Protein AF-A0A7C2SAU7-F1 (afdb_monomer_lite)

Structure (mmCIF, N/CA/C/O backbone):
data_AF-A0A7C2SAU7-F1
#
_entry.id   AF-A0A7C2SAU7-F1
#
loop_
_atom_site.group_PDB
_atom_site.id
_atom_site.type_symbol
_atom_site.label_atom_id
_atom_site.label_alt_id
_atom_site.label_comp_id
_atom_site.label_asym_id
_atom_site.label_entity_id
_atom_site.label_seq_id
_atom_site.pdbx_PDB_ins_code
_atom_site.Cartn_x
_atom_site.Cartn_y
_atom_site.Cartn_z
_atom_site.occupancy
_atom_site.B_iso_or_equiv
_atom_site.auth_seq_id
_atom_site.auth_comp_id
_atom_site.auth_asym_id
_atom_site.auth_atom_id
_atom_site.pdbx_PDB_model_num
ATOM 1 N N . MET A 1 1 ? -10.977 70.708 37.262 1.00 42.28 1 MET A N 1
ATOM 2 C CA . MET A 1 1 ? -10.793 70.229 35.873 1.00 42.28 1 MET A CA 1
ATOM 3 C C . MET A 1 1 ? -9.531 69.384 35.816 1.00 42.28 1 MET A C 1
ATOM 5 O O . MET A 1 1 ? -8.486 69.880 36.202 1.00 42.28 1 MET A O 1
ATOM 9 N N . GLY A 1 2 ? -9.635 68.115 35.415 1.00 37.50 2 GLY A N 1
ATOM 10 C CA . GLY A 1 2 ? -8.492 67.197 35.330 1.00 37.50 2 GLY A CA 1
ATOM 11 C C . GLY A 1 2 ? -8.946 65.748 35.155 1.00 37.50 2 GLY A C 1
ATOM 12 O O . GLY A 1 2 ? -8.904 64.967 36.098 1.00 37.50 2 GLY A O 1
ATOM 13 N N . LYS A 1 3 ? -9.468 65.413 33.968 1.00 35.53 3 LYS A N 1
ATOM 14 C CA . LYS A 1 3 ? -9.898 64.054 33.598 1.00 35.53 3 LYS A CA 1
ATOM 15 C C . LYS A 1 3 ? -8.660 63.170 33.407 1.00 35.53 3 LYS A C 1
ATOM 17 O O . LYS A 1 3 ? -7.872 63.416 32.501 1.00 35.53 3 LYS A O 1
ATOM 22 N N . ARG A 1 4 ? -8.499 62.145 34.247 1.00 40.34 4 ARG A N 1
ATOM 23 C CA . ARG A 1 4 ? -7.537 61.056 34.029 1.00 40.34 4 ARG A CA 1
ATOM 24 C C . ARG A 1 4 ? -8.158 60.064 33.045 1.00 40.34 4 ARG A C 1
ATOM 26 O O . ARG A 1 4 ? -9.154 59.425 33.365 1.00 40.34 4 ARG A O 1
ATOM 33 N N . ILE A 1 5 ? -7.603 60.002 31.838 1.00 44.94 5 ILE A N 1
ATOM 34 C CA . ILE A 1 5 ? -7.972 59.042 30.795 1.00 44.94 5 ILE A CA 1
ATOM 35 C C . ILE A 1 5 ? -7.333 57.702 31.172 1.00 44.94 5 ILE A C 1
ATOM 37 O O . ILE A 1 5 ? -6.111 57.579 31.170 1.00 44.94 5 ILE A O 1
ATOM 41 N N . VAL A 1 6 ? -8.155 56.719 31.536 1.00 43.84 6 VAL A N 1
ATOM 42 C CA . VAL A 1 6 ? -7.729 55.323 31.674 1.00 43.84 6 VAL A CA 1
ATOM 43 C C . VAL A 1 6 ? -7.829 54.700 30.285 1.00 43.84 6 VAL A C 1
ATOM 45 O O . VAL A 1 6 ? -8.920 54.589 29.730 1.00 43.84 6 VAL A O 1
ATOM 48 N N . VAL A 1 7 ? -6.683 54.361 29.697 1.00 44.25 7 VAL A N 1
ATOM 49 C CA . VAL A 1 7 ? -6.597 53.641 28.422 1.00 44.25 7 VAL A CA 1
ATOM 50 C C . VAL A 1 7 ? -7.030 52.197 28.669 1.00 44.25 7 VAL A C 1
ATOM 52 O O . VAL A 1 7 ? -6.396 51.476 29.438 1.00 44.25 7 VAL A O 1
ATOM 55 N N . ALA A 1 8 ? -8.134 51.794 28.044 1.00 40.00 8 ALA A N 1
ATOM 56 C CA . ALA A 1 8 ? -8.602 50.417 28.040 1.00 40.00 8 ALA A CA 1
ATOM 57 C C . ALA A 1 8 ? -7.636 49.556 27.211 1.00 40.00 8 ALA A C 1
ATOM 59 O O . ALA A 1 8 ? -7.505 49.744 26.003 1.00 40.00 8 ALA A O 1
ATOM 60 N N . ILE A 1 9 ? -6.950 48.618 27.865 1.00 52.38 9 ILE A N 1
ATOM 61 C CA . ILE A 1 9 ? -6.182 47.573 27.188 1.00 52.38 9 ILE A CA 1
ATOM 62 C C . ILE A 1 9 ? -7.197 46.538 26.699 1.00 52.38 9 ILE A C 1
ATOM 64 O O . ILE A 1 9 ? -7.736 45.759 27.484 1.00 52.38 9 ILE A O 1
ATOM 68 N N . ALA A 1 10 ? -7.485 46.561 25.400 1.00 47.03 10 ALA A N 1
ATOM 69 C CA . ALA A 1 10 ? -8.190 45.484 24.725 1.00 47.03 10 ALA A CA 1
ATOM 70 C C . ALA A 1 10 ? -7.251 44.269 24.654 1.00 47.03 10 ALA A C 1
ATOM 72 O O . ALA A 1 10 ? -6.366 44.204 23.803 1.00 47.03 10 ALA A O 1
ATOM 73 N N . PHE A 1 11 ? -7.413 43.321 25.578 1.00 50.47 11 PHE A N 1
ATOM 74 C CA . PHE A 1 11 ? -6.834 41.989 25.438 1.00 50.47 11 PHE A CA 1
ATOM 75 C C . PHE A 1 11 ? -7.613 41.253 24.346 1.00 50.47 11 PHE A C 1
ATOM 77 O O . PHE A 1 11 ? -8.665 40.666 24.593 1.00 50.47 11 PHE A O 1
ATOM 84 N N . SER A 1 12 ? -7.103 41.339 23.119 1.00 53.47 12 SER A N 1
ATOM 85 C CA . SER A 1 12 ? -7.469 40.455 22.017 1.00 53.47 12 SER A CA 1
ATOM 86 C C . SER A 1 12 ? -7.370 39.008 22.498 1.00 53.47 12 SER A C 1
ATOM 88 O O . SER A 1 12 ? -6.320 38.586 22.982 1.00 53.47 12 SER A O 1
ATOM 90 N N . GLY A 1 13 ? -8.486 38.280 22.420 1.00 51.78 13 GLY A N 1
ATOM 91 C CA . GLY A 1 13 ? -8.622 36.916 22.915 1.00 51.78 13 GLY A CA 1
ATOM 92 C C . GLY A 1 13 ? -7.596 35.978 22.289 1.00 51.78 13 GLY A C 1
ATOM 93 O O . GLY A 1 13 ? -7.763 35.521 21.163 1.00 51.78 13 GLY A O 1
ATOM 94 N N . LEU A 1 14 ? -6.551 35.670 23.051 1.00 50.53 14 LEU A N 1
ATOM 95 C CA . LEU A 1 14 ? -5.682 34.536 22.800 1.00 50.53 14 LEU A CA 1
ATOM 96 C C . LEU A 1 14 ? -6.468 33.288 23.212 1.00 50.53 14 LEU A C 1
ATOM 98 O O . LEU A 1 14 ? -6.595 32.989 24.400 1.00 50.53 14 LEU A O 1
ATOM 102 N N . TRP A 1 15 ? -7.058 32.602 22.232 1.00 58.78 15 TRP A N 1
ATOM 103 C CA . TRP A 1 15 ? -7.576 31.249 22.412 1.00 58.78 15 TRP A CA 1
ATOM 104 C C . TRP A 1 15 ? -6.414 30.351 22.845 1.00 58.78 15 TRP A C 1
ATOM 106 O O . TRP A 1 15 ? -5.633 29.867 22.029 1.00 58.78 15 TRP A O 1
ATOM 116 N N . LEU A 1 16 ? -6.284 30.151 24.154 1.00 49.41 16 LEU A N 1
ATOM 117 C CA . LEU A 1 16 ? -5.562 29.019 24.709 1.00 49.41 16 LEU A CA 1
ATOM 118 C C . LEU A 1 16 ? -6.347 27.775 24.293 1.00 49.41 16 LEU A C 1
ATOM 120 O O . LEU A 1 16 ? -7.367 27.451 24.900 1.00 49.41 16 LEU A O 1
ATOM 124 N N . ALA A 1 17 ? -5.893 27.098 23.238 1.00 57.69 17 ALA A N 1
ATOM 125 C CA . ALA A 1 17 ? -6.243 25.705 23.028 1.00 57.69 17 ALA A CA 1
ATOM 126 C C . ALA A 1 17 ? -5.762 24.950 24.273 1.00 57.69 17 ALA A C 1
ATOM 128 O O . ALA A 1 17 ? -4.566 24.708 24.445 1.00 57.69 17 ALA A O 1
ATOM 129 N N . ALA A 1 18 ? -6.680 24.678 25.201 1.00 52.78 18 ALA A N 1
ATOM 130 C CA . ALA A 1 18 ? -6.385 23.819 26.330 1.00 52.78 18 ALA A CA 1
ATOM 131 C C . ALA A 1 18 ? -5.923 22.465 25.768 1.00 52.78 18 ALA A C 1
ATOM 133 O O . ALA A 1 18 ? -6.552 21.965 24.828 1.00 52.78 18 ALA A O 1
ATOM 134 N N . PRO A 1 19 ? -4.841 21.866 26.293 1.00 51.91 19 PRO A N 1
ATOM 135 C CA . PRO A 1 19 ? -4.496 20.508 25.913 1.00 51.91 19 PRO A CA 1
ATOM 136 C C . PRO A 1 19 ? -5.698 19.629 26.260 1.00 51.91 19 PRO A C 1
ATOM 138 O O . PRO A 1 19 ? -6.178 19.655 27.395 1.00 51.91 19 PRO A O 1
ATOM 141 N N . ALA A 1 20 ? -6.219 18.895 25.277 1.00 56.06 20 ALA A N 1
ATOM 142 C CA . ALA A 1 20 ? -7.224 17.878 25.527 1.00 56.06 20 ALA A CA 1
ATOM 143 C C . ALA A 1 20 ? -6.598 16.854 26.480 1.00 56.06 20 ALA A C 1
ATOM 145 O O . ALA A 1 20 ? -5.757 16.049 26.082 1.00 56.06 20 ALA A O 1
ATOM 146 N N . VAL A 1 21 ? -6.942 16.936 27.764 1.00 55.75 21 VAL A N 1
ATOM 147 C CA . VAL A 1 21 ? -6.550 15.929 28.744 1.00 55.75 21 VAL A CA 1
ATOM 148 C C . VAL A 1 21 ? -7.296 14.667 28.334 1.00 55.75 21 VAL A C 1
ATOM 150 O O . VAL A 1 21 ? -8.520 14.616 28.443 1.00 55.75 21 VAL A O 1
ATOM 153 N N . ALA A 1 22 ? -6.581 13.689 27.777 1.00 62.47 22 ALA A N 1
ATOM 154 C CA . ALA A 1 22 ? -7.159 12.396 27.449 1.00 62.47 22 ALA A CA 1
ATOM 155 C C . ALA A 1 22 ? -7.767 11.811 28.731 1.00 62.47 22 ALA A C 1
ATOM 157 O O . ALA A 1 22 ? -7.049 11.531 29.692 1.00 62.47 22 ALA A O 1
ATOM 158 N N . GLN A 1 23 ? -9.093 11.696 28.771 1.00 76.88 23 GLN A N 1
ATOM 159 C CA . GLN A 1 23 ? -9.782 11.107 29.909 1.00 76.88 23 GLN A CA 1
ATOM 160 C C . GLN A 1 23 ? -9.469 9.609 29.961 1.00 76.88 23 GLN A C 1
ATOM 162 O O . GLN A 1 23 ? -9.489 8.933 28.931 1.00 76.88 23 GLN A O 1
ATOM 167 N N . GLU A 1 24 ? -9.161 9.089 31.151 1.00 86.31 24 GLU A N 1
ATOM 168 C CA . GLU A 1 24 ? -8.942 7.656 31.347 1.00 86.31 24 GLU A CA 1
ATOM 169 C C . GLU A 1 24 ? -10.190 6.881 30.896 1.00 86.31 24 GLU A C 1
ATOM 171 O O . GLU A 1 24 ? -11.298 7.169 31.348 1.00 86.31 24 GLU A O 1
ATOM 176 N N . SER A 1 25 ? -10.010 5.911 29.993 1.00 93.50 25 SER A N 1
ATOM 177 C CA . SER A 1 25 ? -11.084 5.021 29.549 1.00 93.50 25 SER A CA 1
ATOM 178 C C . SER A 1 25 ? -10.576 3.587 29.391 1.00 93.50 25 SER A C 1
ATOM 180 O O . SER A 1 25 ? -9.756 3.266 28.523 1.00 93.50 25 SER A O 1
ATOM 182 N N . LYS A 1 26 ? -11.087 2.691 30.234 1.00 95.19 26 LYS A N 1
ATOM 183 C CA . LYS A 1 26 ? -10.863 1.243 30.183 1.00 95.19 26 LYS A CA 1
ATOM 184 C C . LYS A 1 26 ? -11.527 0.629 28.957 1.00 95.19 26 LYS A C 1
ATOM 186 O O . LYS A 1 26 ? -11.042 -0.389 28.447 1.00 95.19 26 LYS A O 1
ATOM 191 N N . CYS A 1 27 ? -12.646 1.192 28.503 1.00 95.75 27 CYS A N 1
ATOM 192 C CA . CYS A 1 27 ? -13.285 0.788 27.259 1.00 95.75 27 CYS A CA 1
ATOM 193 C C . CYS A 1 27 ? -12.355 1.031 26.072 1.00 95.75 27 CYS A C 1
ATOM 195 O O . CYS A 1 27 ? -11.927 0.061 25.441 1.00 95.75 27 CYS A O 1
ATOM 197 N N . LEU A 1 28 ? -11.929 2.285 25.879 1.00 95.00 28 LEU A N 1
ATOM 198 C CA . LEU A 1 28 ? -11.028 2.686 24.798 1.00 95.00 28 LEU A CA 1
ATOM 199 C C . LEU A 1 28 ? -9.719 1.893 24.832 1.00 95.00 28 LEU A C 1
ATOM 201 O O . LEU A 1 28 ? -9.292 1.352 23.816 1.00 95.00 28 LEU A O 1
ATOM 205 N N . SER A 1 29 ? -9.108 1.750 26.013 1.00 95.62 29 SER A N 1
ATOM 206 C CA . SER A 1 29 ? -7.889 0.950 26.181 1.00 95.62 29 SER A CA 1
ATOM 207 C C . SER A 1 29 ? -8.069 -0.499 25.704 1.00 95.62 29 SER A C 1
ATOM 209 O O . SER A 1 29 ? -7.180 -1.065 25.068 1.00 95.62 29 SER A O 1
ATOM 211 N N . SER A 1 30 ? -9.232 -1.104 25.966 1.00 96.62 30 SER A N 1
ATOM 212 C CA . SER A 1 30 ? -9.511 -2.477 25.530 1.00 96.62 30 SER A CA 1
ATOM 213 C C . SER A 1 30 ? -9.848 -2.579 24.047 1.00 96.62 30 SER A C 1
ATOM 215 O O . SER A 1 30 ? -9.409 -3.542 23.426 1.00 96.62 30 SER A O 1
ATOM 217 N N . GLN A 1 31 ? -10.577 -1.609 23.483 1.00 95.62 31 GLN A N 1
ATOM 218 C CA . GLN A 1 31 ? -10.831 -1.538 22.041 1.00 95.62 31 GLN A CA 1
ATOM 219 C C . GLN A 1 31 ? -9.507 -1.409 21.280 1.00 95.62 31 GLN A C 1
ATOM 221 O O . GLN A 1 31 ? -9.219 -2.251 20.441 1.00 95.62 31 GLN A O 1
ATOM 226 N N . LEU A 1 32 ? -8.630 -0.473 21.665 1.00 96.62 32 LEU A N 1
ATOM 227 C CA . LEU A 1 32 ? -7.304 -0.310 21.050 1.00 96.62 32 LEU A CA 1
ATOM 228 C C . LEU A 1 32 ? -6.442 -1.574 21.164 1.00 96.62 32 LEU A C 1
ATOM 230 O O . LEU A 1 32 ? -5.782 -1.974 20.205 1.00 96.62 32 LEU A O 1
ATOM 234 N N . LYS A 1 33 ? -6.464 -2.244 22.322 1.00 97.00 33 LYS A N 1
ATOM 235 C CA . LYS A 1 33 ? -5.765 -3.523 22.499 1.00 97.00 33 LYS A CA 1
ATOM 236 C C . LYS A 1 33 ? -6.325 -4.612 21.579 1.00 97.00 33 LYS A C 1
ATOM 238 O O . LYS A 1 33 ? -5.550 -5.385 21.020 1.00 97.00 33 LYS A O 1
ATOM 243 N N . ALA A 1 34 ? -7.647 -4.690 21.438 1.00 96.94 34 ALA A N 1
ATOM 244 C CA . ALA A 1 34 ? -8.305 -5.638 20.545 1.00 96.94 34 ALA A CA 1
ATOM 245 C C . ALA A 1 34 ? -7.976 -5.347 19.074 1.00 96.94 34 ALA A C 1
ATOM 247 O O . ALA A 1 34 ? -7.608 -6.272 18.357 1.00 96.94 34 ALA A O 1
ATOM 248 N N . SER A 1 35 ? -8.008 -4.077 18.661 1.00 96.81 35 SER A N 1
ATOM 249 C CA . SER A 1 35 ? -7.581 -3.609 17.339 1.00 96.81 35 SER A CA 1
ATOM 250 C C . SER A 1 35 ? -6.143 -4.029 17.023 1.00 96.81 35 SER A C 1
ATOM 252 O O . SER A 1 35 ? -5.889 -4.637 15.989 1.00 96.81 35 SER A O 1
ATOM 254 N N . GLY A 1 36 ? -5.196 -3.792 17.937 1.00 97.19 36 GLY A N 1
ATOM 255 C CA . GLY A 1 36 ? -3.801 -4.200 17.739 1.00 97.19 36 GLY A CA 1
ATOM 256 C C . GLY A 1 36 ? -3.626 -5.719 17.622 1.00 97.19 36 GLY A C 1
ATOM 257 O O . GLY A 1 36 ? -2.908 -6.200 16.749 1.00 97.19 36 GLY A O 1
ATOM 258 N N . ALA A 1 37 ? -4.323 -6.494 18.459 1.00 96.94 37 ALA A N 1
ATOM 259 C CA . ALA A 1 37 ? -4.298 -7.956 18.374 1.00 96.94 37 ALA A CA 1
ATOM 260 C C . ALA A 1 37 ? -4.940 -8.484 17.079 1.00 96.94 37 ALA A C 1
ATOM 262 O O . ALA A 1 37 ? -4.540 -9.532 16.572 1.00 96.94 37 ALA A O 1
ATOM 263 N N . TYR A 1 38 ? -5.932 -7.770 16.548 1.00 96.81 38 TYR A N 1
ATOM 264 C CA . TYR A 1 38 ? -6.567 -8.101 15.281 1.00 96.81 38 TYR A CA 1
ATOM 265 C C . TYR A 1 38 ? -5.632 -7.857 14.093 1.00 96.81 38 TYR A C 1
ATOM 267 O O . TYR A 1 38 ? -5.414 -8.769 13.298 1.00 96.81 38 TYR A O 1
ATOM 275 N N . ALA A 1 39 ? -4.982 -6.691 14.052 1.00 97.75 39 ALA A N 1
ATOM 276 C CA . ALA A 1 39 ? -3.922 -6.383 13.094 1.00 97.75 39 ALA A CA 1
ATOM 277 C C . ALA A 1 39 ? -2.812 -7.448 13.090 1.00 97.75 39 ALA A C 1
ATOM 279 O O . ALA A 1 39 ? -2.411 -7.944 12.035 1.00 97.75 39 ALA A O 1
ATOM 280 N N . GLU A 1 40 ? -2.344 -7.857 14.274 1.00 97.44 40 GLU A N 1
ATOM 281 C CA . GLU A 1 40 ? -1.363 -8.939 14.408 1.00 97.44 40 GLU A CA 1
ATOM 282 C C . GLU A 1 40 ? -1.897 -10.267 13.845 1.00 97.44 40 GLU A C 1
ATOM 284 O O . GLU A 1 40 ? -1.171 -11.011 13.186 1.00 97.44 40 GLU A O 1
ATOM 289 N N . ALA A 1 41 ? -3.166 -10.595 14.094 1.00 97.81 41 ALA A N 1
ATOM 290 C CA . ALA A 1 41 ? -3.764 -11.829 13.601 1.00 97.81 41 ALA A CA 1
ATOM 291 C C . ALA A 1 41 ? -3.857 -11.857 12.067 1.00 97.81 41 ALA A C 1
ATOM 293 O O . ALA A 1 41 ? -3.469 -12.866 11.475 1.00 97.81 41 ALA A O 1
ATOM 294 N N . LEU A 1 42 ? -4.311 -10.769 11.437 1.00 97.56 42 LEU A N 1
ATOM 295 C CA . LEU A 1 42 ? -4.412 -10.671 9.979 1.00 97.56 42 LEU A CA 1
ATOM 296 C C . LEU A 1 42 ? -3.037 -10.709 9.311 1.00 97.56 42 LEU A C 1
ATOM 298 O O . LEU A 1 42 ? -2.790 -11.572 8.473 1.00 97.56 42 LEU A O 1
ATOM 302 N N . THR A 1 43 ? -2.092 -9.880 9.761 1.00 97.38 43 THR A N 1
ATOM 303 C CA . THR A 1 43 ? -0.711 -9.905 9.240 1.00 97.38 43 THR A CA 1
ATOM 304 C C . THR A 1 43 ? -0.034 -11.269 9.421 1.00 97.38 43 THR A C 1
ATOM 306 O O . THR A 1 43 ? 0.758 -11.690 8.579 1.00 97.38 43 THR A O 1
ATOM 309 N N . ARG A 1 44 ? -0.365 -12.031 10.474 1.00 97.19 44 ARG A N 1
ATOM 310 C CA . ARG A 1 44 ? 0.080 -13.429 10.622 1.00 97.19 44 ARG A CA 1
ATOM 311 C C . ARG A 1 44 ? -0.571 -14.383 9.619 1.00 97.19 44 ARG A C 1
ATOM 313 O O . ARG A 1 44 ? 0.079 -15.362 9.252 1.00 97.19 44 ARG A O 1
ATOM 320 N N . CYS A 1 45 ? -1.832 -14.174 9.236 1.00 97.62 45 CYS A N 1
ATOM 321 C CA . CYS A 1 45 ? -2.474 -14.960 8.179 1.00 97.62 45 CYS A CA 1
ATOM 322 C C . CYS A 1 45 ? -1.746 -14.735 6.848 1.00 97.62 45 CYS A C 1
ATOM 324 O O . CYS A 1 45 ? -1.303 -15.706 6.235 1.00 97.62 45 CYS A O 1
ATOM 326 N N . GLU A 1 46 ? -1.508 -13.471 6.498 1.00 96.75 46 GLU A N 1
ATOM 327 C CA . GLU A 1 46 ? -0.735 -13.063 5.319 1.00 96.75 46 GLU A CA 1
ATOM 328 C C . GLU A 1 46 ? 0.683 -13.636 5.327 1.00 96.75 46 GLU A C 1
ATOM 330 O O . GLU A 1 46 ? 1.106 -14.311 4.393 1.00 96.75 46 GLU A O 1
ATOM 335 N N . SER A 1 47 ? 1.410 -13.469 6.434 1.00 96.94 47 SER A N 1
ATOM 336 C CA . SER A 1 47 ? 2.779 -13.972 6.577 1.00 96.94 47 SER A CA 1
ATOM 337 C C . SER A 1 47 ? 2.879 -15.486 6.359 1.00 96.94 47 SER A C 1
ATOM 339 O O . SER A 1 47 ? 3.840 -15.963 5.754 1.00 96.94 47 SER A O 1
ATOM 341 N N . LYS A 1 48 ? 1.886 -16.262 6.817 1.00 96.38 48 LYS A N 1
ATOM 342 C CA . LYS A 1 48 ? 1.843 -17.715 6.590 1.00 96.38 48 LYS A CA 1
ATOM 343 C C . LYS A 1 48 ? 1.574 -18.072 5.134 1.00 96.38 48 LYS A C 1
ATOM 345 O O . LYS A 1 48 ? 2.140 -19.056 4.666 1.00 96.38 48 LYS A O 1
ATOM 350 N N . ALA A 1 49 ? 0.703 -17.321 4.467 1.00 95.62 49 ALA A N 1
ATOM 351 C CA . ALA A 1 49 ? 0.401 -17.497 3.053 1.00 95.62 49 ALA A CA 1
ATOM 352 C C . ALA A 1 49 ? 1.650 -17.197 2.210 1.00 95.62 49 ALA A C 1
ATOM 354 O O . ALA A 1 49 ? 2.122 -18.055 1.462 1.00 95.62 49 ALA A O 1
ATOM 355 N N . ALA A 1 50 ? 2.292 -16.054 2.473 1.00 94.88 50 ALA A N 1
ATOM 356 C CA . ALA A 1 50 ? 3.545 -15.645 1.847 1.00 94.88 50 ALA A CA 1
ATOM 357 C C . ALA A 1 50 ? 4.672 -16.671 2.051 1.00 94.88 50 ALA A C 1
ATOM 359 O O . ALA A 1 50 ? 5.362 -17.027 1.099 1.00 94.88 50 ALA A O 1
ATOM 360 N N . ALA A 1 51 ? 4.826 -17.223 3.261 1.00 95.38 51 ALA A N 1
ATOM 361 C CA . ALA A 1 51 ? 5.848 -18.234 3.555 1.00 95.38 51 ALA A CA 1
ATOM 362 C C . ALA A 1 51 ? 5.694 -19.533 2.744 1.00 95.38 51 ALA A C 1
ATOM 364 O O . ALA A 1 51 ? 6.644 -20.312 2.648 1.00 95.38 51 ALA A O 1
ATOM 365 N N . LYS A 1 52 ? 4.506 -19.784 2.189 1.00 95.06 52 LYS A N 1
ATOM 366 C CA . LYS A 1 52 ? 4.202 -20.965 1.377 1.00 95.06 52 LYS A CA 1
ATOM 367 C C . LYS A 1 52 ? 3.984 -20.654 -0.105 1.00 95.06 52 LYS A C 1
ATOM 369 O O . LYS A 1 52 ? 3.899 -21.591 -0.890 1.00 95.06 52 LYS A O 1
ATOM 374 N N . GLY A 1 53 ? 3.888 -19.377 -0.481 1.00 91.00 53 GLY A N 1
ATOM 375 C CA . GLY A 1 53 ? 3.461 -18.968 -1.821 1.00 91.00 53 GLY A CA 1
ATOM 376 C C . GLY A 1 53 ? 2.016 -19.372 -2.133 1.00 91.00 53 GLY A C 1
ATOM 377 O O . GLY A 1 53 ? 1.712 -19.719 -3.270 1.00 91.00 53 GLY A O 1
ATOM 378 N N . GLU A 1 54 ? 1.147 -19.387 -1.121 1.00 93.06 54 GLU A N 1
ATOM 379 C CA . GLU A 1 54 ? -0.269 -19.756 -1.237 1.00 93.06 54 GLU A CA 1
ATOM 380 C C . GLU A 1 54 ? -1.164 -18.520 -1.078 1.00 93.06 54 GLU A C 1
ATOM 382 O O . GLU A 1 54 ? -0.728 -17.483 -0.576 1.00 93.06 54 GLU A O 1
ATOM 387 N N . GLU A 1 55 ? -2.434 -18.643 -1.467 1.00 92.38 55 GLU A N 1
ATOM 388 C CA . GLU A 1 55 ? -3.456 -17.660 -1.104 1.00 92.38 55 GLU A CA 1
ATOM 389 C C . GLU A 1 55 ? -3.721 -17.675 0.409 1.00 92.38 55 GLU A C 1
ATOM 391 O O . GLU A 1 55 ? -3.519 -18.678 1.104 1.00 92.38 55 GLU A O 1
ATOM 396 N N . VAL A 1 56 ? -4.194 -16.545 0.930 1.00 95.81 56 VAL A N 1
ATOM 397 C CA . VAL A 1 56 ? -4.528 -16.397 2.348 1.00 95.81 56 VAL A CA 1
ATOM 398 C C . VAL A 1 56 ? -5.676 -17.330 2.708 1.00 95.81 56 VAL A C 1
ATOM 400 O O . VAL A 1 56 ? -6.719 -17.332 2.061 1.00 95.81 56 VAL A O 1
ATOM 403 N N . ASP A 1 57 ? -5.502 -18.110 3.776 1.00 96.56 57 ASP A N 1
ATOM 404 C CA . ASP A 1 57 ? -6.544 -19.013 4.263 1.00 96.56 57 ASP A CA 1
ATOM 405 C C . ASP A 1 57 ? -7.758 -18.201 4.771 1.00 96.56 57 ASP A C 1
ATOM 407 O O . ASP A 1 57 ? -7.646 -17.524 5.805 1.00 96.56 57 ASP A O 1
ATOM 411 N N . PRO A 1 58 ? -8.938 -18.302 4.127 1.00 95.69 58 PRO A N 1
ATOM 412 C CA . PRO A 1 58 ? -10.122 -17.547 4.533 1.00 95.69 58 PRO A CA 1
ATOM 413 C C . PRO A 1 58 ? -10.605 -17.929 5.939 1.00 95.69 58 PRO A C 1
ATOM 415 O O . PRO A 1 58 ? -11.211 -17.114 6.634 1.00 95.69 58 PRO A O 1
ATOM 418 N N . ILE A 1 59 ? -10.297 -19.140 6.420 1.00 96.81 59 ILE A N 1
ATOM 419 C CA . ILE A 1 59 ? -10.610 -19.566 7.790 1.00 96.81 59 ILE A CA 1
ATOM 420 C C . ILE A 1 59 ? -9.687 -18.884 8.805 1.00 96.81 59 ILE A C 1
ATOM 422 O O . ILE A 1 59 ? -10.091 -18.658 9.949 1.00 96.81 59 ILE A O 1
ATOM 426 N N . CYS A 1 60 ? -8.454 -18.544 8.419 1.00 96.94 60 CYS A N 1
ATOM 427 C CA . CYS A 1 60 ? -7.550 -17.765 9.263 1.00 96.94 60 CYS A CA 1
ATOM 428 C C . CYS A 1 60 ? -8.116 -16.360 9.498 1.00 96.94 60 CYS A C 1
ATOM 430 O O . CYS A 1 60 ? -8.244 -15.946 10.654 1.00 96.94 60 CYS A O 1
ATOM 432 N N . VAL A 1 61 ? -8.529 -15.692 8.416 1.00 95.94 61 VAL A N 1
ATOM 433 C CA . VAL A 1 61 ? -9.137 -14.352 8.438 1.00 95.94 61 VAL A CA 1
ATOM 434 C C . VAL A 1 61 ? -10.454 -14.363 9.213 1.00 95.94 61 VAL A C 1
ATOM 436 O O . VAL A 1 61 ? -10.594 -13.630 10.190 1.00 95.94 61 VAL A O 1
ATOM 439 N N . ALA A 1 62 ? -11.374 -15.281 8.899 1.00 95.00 62 ALA A N 1
ATOM 440 C CA . ALA A 1 62 ? -12.666 -15.375 9.585 1.00 95.00 62 ALA A CA 1
ATOM 441 C C . ALA A 1 62 ? -12.523 -15.561 11.110 1.00 95.00 62 ALA A C 1
ATOM 443 O O . ALA A 1 62 ? -13.261 -14.964 11.894 1.00 95.00 62 ALA A O 1
ATOM 444 N N . LYS A 1 63 ? -11.529 -16.342 11.560 1.00 94.44 63 LYS A N 1
ATOM 445 C CA . LYS A 1 63 ? -11.226 -16.501 12.994 1.00 94.44 63 LYS A CA 1
ATOM 446 C C . LYS A 1 63 ? -10.687 -15.228 13.640 1.00 94.44 63 LYS A C 1
ATOM 448 O O . LYS A 1 63 ? -10.828 -15.073 14.854 1.00 94.44 63 LYS A O 1
ATOM 453 N N . ALA A 1 64 ? -10.000 -14.373 12.889 1.00 95.12 64 ALA A N 1
ATOM 454 C CA . ALA A 1 64 ? -9.534 -13.085 13.380 1.00 95.12 64 ALA A CA 1
ATOM 455 C C . ALA A 1 64 ? -10.721 -12.115 13.529 1.00 95.12 64 ALA A C 1
ATOM 457 O O . ALA A 1 64 ? -10.889 -11.559 14.617 1.00 95.12 64 ALA A O 1
ATOM 458 N N . VAL A 1 65 ? -11.590 -12.031 12.512 1.00 92.62 65 VAL A N 1
ATOM 459 C CA . VAL A 1 65 ? -12.822 -11.213 12.507 1.00 92.62 65 VAL A CA 1
ATOM 460 C C . VAL A 1 65 ? -13.738 -11.586 13.683 1.00 92.62 65 VAL A C 1
ATOM 462 O O . VAL A 1 65 ? -14.164 -10.740 14.469 1.00 92.62 65 VAL A O 1
ATOM 465 N N . GLU A 1 66 ? -13.974 -12.882 13.907 1.00 92.25 66 GLU A N 1
ATOM 466 C CA . GLU A 1 66 ? -14.807 -13.344 15.027 1.00 92.25 66 GLU A CA 1
ATOM 467 C C . GLU A 1 66 ? -14.222 -12.942 16.397 1.00 92.25 66 GLU A C 1
ATOM 469 O O . GLU A 1 66 ? -14.951 -12.639 17.348 1.00 92.25 66 GLU A O 1
ATOM 474 N N . LYS A 1 67 ? -12.888 -12.936 16.526 1.00 90.25 67 LYS A N 1
ATOM 475 C CA . LYS A 1 67 ? -12.210 -12.572 17.776 1.00 90.25 67 LYS A CA 1
ATOM 476 C C . LYS A 1 67 ? -12.292 -11.081 18.067 1.00 90.25 67 LYS A C 1
ATOM 478 O O . LYS A 1 67 ? -12.457 -10.744 19.241 1.00 90.25 67 LYS A O 1
ATOM 483 N N . ILE A 1 68 ? -12.168 -10.213 17.058 1.00 92.75 68 ILE A N 1
ATOM 484 C CA . ILE A 1 68 ? -12.287 -8.767 17.274 1.00 92.75 68 ILE A CA 1
ATOM 485 C C . ILE A 1 68 ? -13.713 -8.397 17.682 1.00 92.75 68 ILE A C 1
ATOM 487 O O . ILE A 1 68 ? -13.862 -7.725 18.701 1.00 92.75 68 ILE A O 1
ATOM 491 N N . ALA A 1 69 ? -14.743 -8.935 17.019 1.00 91.50 69 ALA A N 1
ATOM 492 C CA . ALA A 1 69 ? -16.141 -8.690 17.387 1.00 91.50 69 ALA A CA 1
ATOM 493 C C . ALA A 1 69 ? -16.412 -9.039 18.865 1.00 91.50 69 ALA A C 1
ATOM 495 O O . ALA A 1 69 ? -16.836 -8.194 19.653 1.00 91.50 69 ALA A O 1
ATOM 496 N N . LYS A 1 70 ? -16.025 -10.249 19.298 1.00 93.50 70 LYS A N 1
ATOM 497 C CA . LYS A 1 70 ? -16.157 -10.687 20.703 1.00 93.50 70 LYS A CA 1
ATOM 498 C C . LYS A 1 70 ? -15.322 -9.861 21.684 1.00 93.50 70 LYS A C 1
ATOM 500 O O . LYS A 1 70 ? -15.661 -9.764 22.866 1.00 93.50 70 LYS A O 1
ATOM 505 N N . ALA A 1 71 ? -14.176 -9.340 21.253 1.00 94.81 71 ALA A N 1
ATOM 506 C CA . ALA A 1 71 ? -13.332 -8.497 22.092 1.00 94.81 71 ALA A CA 1
ATOM 507 C C . ALA A 1 71 ? -13.932 -7.096 22.263 1.00 94.81 71 ALA A C 1
ATOM 509 O O . ALA A 1 71 ? -13.860 -6.554 23.366 1.00 94.81 71 ALA A O 1
ATOM 510 N N . PHE A 1 72 ? -14.562 -6.555 21.218 1.00 95.12 72 PHE A N 1
ATOM 511 C CA . PHE A 1 72 ? -15.293 -5.293 21.262 1.00 95.12 72 PHE A CA 1
ATOM 512 C C . PHE A 1 72 ? -16.537 -5.405 22.138 1.00 95.12 72 PHE A C 1
ATOM 514 O O . PHE A 1 72 ? -16.658 -4.617 23.066 1.00 95.12 72 PHE A O 1
ATOM 521 N N . GLU A 1 73 ? -17.354 -6.453 21.996 1.00 94.94 73 GLU A N 1
ATOM 522 C CA . GLU A 1 73 ? -18.494 -6.704 22.898 1.00 94.94 73 GLU A CA 1
ATOM 523 C C . GLU A 1 73 ? -18.073 -6.703 24.382 1.00 94.94 73 GLU A C 1
ATOM 525 O O . GLU A 1 73 ? -18.704 -6.082 25.238 1.00 94.94 73 GLU A O 1
ATOM 530 N N . LYS A 1 74 ? -16.951 -7.360 24.707 1.00 94.25 74 LYS A N 1
ATOM 531 C CA . LYS A 1 74 ? -16.390 -7.360 26.071 1.00 94.25 74 LYS A CA 1
ATOM 532 C C . LYS A 1 74 ? -15.827 -6.006 26.481 1.00 94.25 74 LYS A C 1
ATOM 534 O O . LYS A 1 74 ? -15.847 -5.668 27.665 1.00 94.25 74 LYS A O 1
ATOM 539 N N . ALA A 1 75 ? -15.241 -5.268 25.544 1.00 95.12 75 ALA A N 1
ATOM 540 C CA . ALA A 1 75 ? -14.719 -3.943 25.819 1.00 95.12 75 ALA A CA 1
ATOM 541 C C . ALA A 1 75 ? -15.856 -2.974 26.150 1.00 95.12 75 ALA A C 1
ATOM 543 O O . ALA A 1 75 ? -15.701 -2.201 27.096 1.00 95.12 75 ALA A O 1
ATOM 544 N N . GLU A 1 76 ? -16.961 -3.106 25.418 1.00 95.00 76 GLU A N 1
ATOM 545 C CA . GLU A 1 76 ? -18.166 -2.282 25.443 1.00 95.00 76 GLU A CA 1
ATOM 546 C C . GLU A 1 76 ? -19.064 -2.518 26.654 1.00 95.00 76 GLU A C 1
ATOM 548 O O . GLU A 1 76 ? -19.823 -1.641 27.046 1.00 95.00 76 GLU A O 1
ATOM 553 N N . ALA A 1 77 ? -18.907 -3.656 27.330 1.00 94.88 77 ALA A N 1
ATOM 554 C CA . ALA A 1 77 ? -19.539 -3.911 28.622 1.00 94.88 77 ALA A CA 1
ATOM 555 C C . ALA A 1 77 ? -19.020 -3.004 29.762 1.00 94.88 77 ALA A C 1
ATOM 557 O O . ALA A 1 77 ? -19.465 -3.139 30.902 1.00 94.88 77 ALA A O 1
ATOM 558 N N . LYS A 1 78 ? -18.053 -2.114 29.497 1.00 92.50 78 LYS A N 1
ATOM 559 C CA . LYS A 1 78 ? -17.568 -1.134 30.473 1.00 92.50 78 LYS A CA 1
ATOM 560 C C . LYS A 1 78 ? -18.391 0.147 30.401 1.00 92.50 78 LYS A C 1
ATOM 562 O O . LYS A 1 78 ? -18.769 0.602 29.332 1.00 92.50 78 LYS A O 1
ATOM 567 N N . GLU A 1 79 ? -18.622 0.761 31.554 1.00 90.81 79 GLU A N 1
ATOM 568 C CA . GLU A 1 79 ? -19.518 1.921 31.675 1.00 90.81 79 GLU A CA 1
ATOM 569 C C . GLU A 1 79 ? -18.968 3.206 31.028 1.00 90.81 79 GLU A C 1
ATOM 571 O O . GLU A 1 79 ? -19.706 4.166 30.837 1.00 90.81 79 GLU A O 1
ATOM 576 N N . ASP A 1 80 ? -17.678 3.237 30.685 1.00 94.31 80 ASP A N 1
ATOM 577 C CA . ASP A 1 80 ? -16.952 4.413 30.194 1.00 94.31 80 ASP A CA 1
ATOM 578 C C . ASP A 1 80 ? -16.755 4.438 28.667 1.00 94.31 80 ASP A C 1
ATOM 580 O O . ASP A 1 80 ? -15.858 5.119 28.155 1.00 94.31 80 ASP A O 1
ATOM 584 N N . CYS A 1 81 ? -17.563 3.678 27.925 1.00 92.38 81 CYS A N 1
ATOM 585 C CA . CYS A 1 81 ? -17.499 3.628 26.469 1.00 92.38 81 CYS A CA 1
ATOM 586 C C . CYS A 1 81 ? -18.115 4.863 25.815 1.00 92.38 81 CYS A C 1
ATOM 588 O O . CYS A 1 81 ? -19.305 5.135 25.952 1.00 92.38 81 CYS A O 1
ATOM 590 N N . VAL A 1 82 ? -17.300 5.573 25.035 1.00 89.81 82 VAL A N 1
ATOM 591 C CA . VAL A 1 82 ? -17.740 6.726 24.231 1.00 89.81 82 VAL A CA 1
ATOM 592 C C . VAL A 1 82 ? -18.215 6.294 22.839 1.00 89.81 82 VAL A C 1
ATOM 594 O O . VAL A 1 82 ? -19.127 6.899 22.285 1.00 89.81 82 VAL A O 1
ATOM 597 N N . ALA A 1 83 ? -17.626 5.231 22.287 1.00 90.12 83 ALA A N 1
ATOM 598 C CA . ALA A 1 83 ? -17.990 4.637 21.004 1.00 90.12 83 ALA A CA 1
ATOM 599 C C . ALA A 1 83 ? -18.229 3.134 21.203 1.00 90.12 83 ALA A C 1
ATOM 601 O O . ALA A 1 83 ? -17.386 2.451 21.787 1.00 90.12 83 ALA A O 1
ATOM 602 N N . SER A 1 84 ? -19.383 2.632 20.760 1.00 92.44 84 SER A N 1
ATOM 603 C CA . SER A 1 84 ? -19.779 1.230 20.933 1.00 92.44 84 SER A CA 1
ATOM 604 C C . SER A 1 84 ? -20.711 0.740 19.822 1.00 92.44 84 SER A C 1
ATOM 606 O O . SER A 1 84 ? -21.236 1.540 19.041 1.00 92.44 84 SER A O 1
ATOM 608 N N . GLY A 1 85 ? -20.942 -0.570 19.787 1.00 89.69 85 GLY A N 1
ATOM 609 C CA . GLY A 1 85 ? -21.835 -1.248 18.864 1.00 89.69 85 GLY A CA 1
ATOM 610 C C . GLY A 1 85 ? -21.142 -1.721 17.588 1.00 89.69 85 GLY A C 1
ATOM 611 O O . GLY A 1 85 ? -20.020 -1.328 17.266 1.00 89.69 85 GLY A O 1
ATOM 612 N N . ALA A 1 86 ? -21.869 -2.540 16.822 1.00 86.69 86 ALA A N 1
ATOM 613 C CA . ALA A 1 86 ? -21.386 -3.139 15.577 1.00 86.69 86 ALA A CA 1
ATOM 614 C C . ALA A 1 86 ? -20.735 -2.135 14.600 1.00 86.69 86 ALA A C 1
ATOM 616 O O . ALA A 1 86 ? -19.629 -2.419 14.156 1.00 86.69 86 ALA A O 1
ATOM 617 N N . PRO A 1 87 ? -21.281 -0.921 14.358 1.00 91.62 87 PRO A N 1
ATOM 618 C CA . PRO A 1 87 ? -20.653 0.019 13.426 1.00 91.62 87 PRO A CA 1
ATOM 619 C C . PRO A 1 87 ? -19.232 0.448 13.818 1.00 91.62 87 PRO A C 1
ATOM 621 O O . PRO A 1 87 ? -18.435 0.792 12.951 1.00 91.62 87 PRO A O 1
ATOM 624 N N . VAL A 1 88 ? -18.906 0.456 15.116 1.00 91.00 88 VAL A N 1
ATOM 625 C CA . VAL A 1 88 ? -17.557 0.796 15.593 1.00 91.00 88 VAL A CA 1
ATOM 626 C C . VAL A 1 88 ? -16.601 -0.366 15.352 1.00 91.00 88 VAL A C 1
ATOM 628 O O . VAL A 1 88 ? -15.489 -0.141 14.878 1.00 91.00 88 VAL A O 1
ATOM 631 N N . ALA A 1 89 ? -17.035 -1.596 15.641 1.00 90.44 89 ALA A N 1
ATOM 632 C CA . ALA A 1 89 ? -16.255 -2.794 15.350 1.00 90.44 89 ALA A CA 1
ATOM 633 C C . ALA A 1 89 ? -16.002 -2.940 13.840 1.00 90.44 89 ALA A C 1
ATOM 635 O O . ALA A 1 89 ? -14.853 -3.109 13.448 1.00 90.44 89 ALA A O 1
ATOM 636 N N . ASP A 1 90 ? -17.033 -2.765 13.009 1.00 90.38 90 ASP A N 1
ATOM 637 C CA . ASP A 1 90 ? -16.950 -2.853 11.545 1.00 90.38 90 ASP A CA 1
ATOM 638 C C . ASP A 1 90 ? -16.041 -1.760 10.952 1.00 90.38 90 ASP A C 1
ATOM 640 O O . ASP A 1 90 ? -15.250 -2.010 10.044 1.00 90.38 90 ASP A O 1
ATOM 644 N N . ALA A 1 91 ? -16.101 -0.531 11.481 1.00 93.25 91 ALA A N 1
ATOM 645 C CA . ALA A 1 91 ? -15.218 0.547 11.034 1.00 93.25 91 ALA A CA 1
ATOM 646 C C . ALA A 1 91 ? -13.746 0.270 11.376 1.00 93.25 91 ALA A C 1
ATOM 648 O O . ALA A 1 91 ? -12.857 0.571 10.583 1.00 93.25 91 ALA A O 1
ATOM 649 N N . VAL A 1 92 ? -13.475 -0.289 12.558 1.00 94.81 92 VAL A N 1
ATOM 650 C CA . VAL A 1 92 ? -12.120 -0.693 12.959 1.00 94.81 92 VAL A CA 1
ATOM 651 C C . VAL A 1 92 ? -11.631 -1.871 12.121 1.00 94.81 92 VAL A C 1
ATOM 653 O O . VAL A 1 92 ? -10.472 -1.871 11.713 1.00 94.81 92 VAL A O 1
ATOM 656 N N . ASP A 1 93 ? -12.503 -2.846 11.870 1.00 92.69 93 ASP A N 1
ATOM 657 C CA . ASP A 1 93 ? -12.240 -4.017 11.039 1.00 92.69 93 ASP A CA 1
ATOM 658 C C . ASP A 1 93 ? -11.764 -3.602 9.643 1.00 92.69 93 ASP A C 1
ATOM 660 O O . ASP A 1 93 ? -10.606 -3.836 9.294 1.00 92.69 93 ASP A O 1
ATOM 664 N N . SER A 1 94 ? -12.590 -2.832 8.927 1.00 93.25 94 SER A N 1
ATOM 665 C CA . SER A 1 94 ? -12.270 -2.307 7.595 1.00 93.25 94 SER A CA 1
ATOM 666 C C . SER A 1 94 ? -10.958 -1.517 7.569 1.00 93.25 94 SER A C 1
ATOM 668 O O . SER A 1 94 ? -10.144 -1.706 6.670 1.00 93.25 94 SER A O 1
ATOM 670 N N . ARG A 1 95 ? -10.692 -0.669 8.574 1.00 96.50 95 ARG A N 1
ATOM 671 C CA . ARG A 1 95 ? -9.436 0.102 8.625 1.00 96.50 95 ARG A CA 1
ATOM 672 C C . ARG A 1 95 ? -8.199 -0.765 8.798 1.00 96.50 95 ARG A C 1
ATOM 674 O O . ARG A 1 95 ? -7.133 -0.413 8.297 1.00 96.50 95 ARG A O 1
ATOM 681 N N . ILE A 1 96 ? -8.312 -1.855 9.545 1.00 97.06 96 ILE A N 1
ATOM 682 C CA . ILE A 1 96 ? -7.195 -2.771 9.751 1.00 97.06 96 ILE A CA 1
ATOM 683 C C . ILE A 1 96 ? -6.995 -3.643 8.511 1.00 97.06 96 ILE A C 1
ATOM 685 O O . ILE A 1 96 ? -5.846 -3.865 8.138 1.00 97.06 96 ILE A O 1
ATOM 689 N N . GLU A 1 97 ? -8.064 -4.093 7.854 1.00 93.81 97 GLU A N 1
ATOM 690 C CA . GLU A 1 97 ? -7.961 -4.804 6.575 1.00 93.81 97 GLU A CA 1
ATOM 691 C C . GLU A 1 97 ? -7.270 -3.945 5.506 1.00 93.81 97 GLU A C 1
ATOM 693 O O . GLU A 1 97 ? -6.301 -4.409 4.903 1.00 93.81 97 GLU A O 1
ATOM 698 N N . ASP A 1 98 ? -7.668 -2.676 5.353 1.00 92.94 98 ASP A N 1
ATOM 699 C CA . ASP A 1 98 ? -7.018 -1.721 4.441 1.00 92.94 98 ASP A CA 1
ATOM 700 C C . ASP A 1 98 ? -5.511 -1.605 4.730 1.00 92.94 98 ASP A C 1
ATOM 702 O O . ASP A 1 98 ? -4.677 -1.742 3.837 1.00 92.94 98 ASP A O 1
ATOM 706 N N . MET A 1 99 ? -5.143 -1.429 6.005 1.00 95.69 99 MET A N 1
ATOM 707 C CA . MET A 1 99 ? -3.739 -1.358 6.423 1.00 95.69 99 MET A CA 1
ATOM 708 C C . MET A 1 99 ? -2.963 -2.632 6.052 1.00 95.69 99 MET A C 1
ATOM 710 O O . MET A 1 99 ? -1.813 -2.547 5.623 1.00 95.69 99 MET A O 1
ATOM 714 N N . VAL A 1 100 ? -3.550 -3.818 6.233 1.00 94.88 100 VAL A N 1
ATOM 715 C CA . VAL A 1 100 ? -2.899 -5.093 5.888 1.00 94.88 100 VAL A CA 1
ATOM 716 C C . VAL A 1 100 ? -2.723 -5.229 4.377 1.00 94.88 100 VAL A C 1
ATOM 718 O O . VAL A 1 100 ? -1.656 -5.645 3.922 1.00 94.88 100 VAL A O 1
ATOM 721 N N . VAL A 1 101 ? -3.731 -4.828 3.601 1.00 90.38 101 VAL A N 1
ATOM 722 C CA . VAL A 1 101 ? -3.659 -4.767 2.137 1.00 90.38 101 VAL A CA 1
ATOM 723 C C . VAL A 1 101 ? -2.522 -3.849 1.692 1.00 90.38 101 VAL A C 1
ATOM 725 O O . VAL A 1 101 ? -1.715 -4.243 0.848 1.00 90.38 101 VAL A O 1
ATOM 728 N N . ASP A 1 102 ? -2.404 -2.661 2.278 1.00 86.88 102 ASP A N 1
ATOM 729 C CA . ASP A 1 102 ? -1.351 -1.710 1.924 1.00 86.88 102 ASP A CA 1
ATOM 730 C C . ASP A 1 102 ? 0.042 -2.223 2.308 1.00 86.88 102 ASP A C 1
ATOM 732 O O . ASP A 1 102 ? 0.969 -2.147 1.501 1.00 86.88 102 ASP A O 1
ATOM 736 N N . LEU A 1 103 ? 0.192 -2.855 3.477 1.00 92.25 103 LEU A N 1
ATOM 737 C CA . LEU A 1 103 ? 1.442 -3.530 3.846 1.00 92.25 103 LEU A CA 1
ATOM 738 C C . LEU A 1 103 ? 1.830 -4.608 2.827 1.00 92.25 103 LEU A C 1
ATOM 740 O O . LEU A 1 103 ? 2.996 -4.698 2.442 1.00 92.25 103 LEU A O 1
ATOM 744 N N . ASN A 1 104 ? 0.873 -5.407 2.360 1.00 88.69 104 ASN A N 1
ATOM 745 C CA . ASN A 1 104 ? 1.133 -6.435 1.358 1.00 88.69 104 ASN A CA 1
ATOM 746 C C . ASN A 1 104 ? 1.541 -5.855 0.003 1.00 88.69 104 ASN A C 1
ATOM 748 O O . ASN A 1 104 ? 2.461 -6.388 -0.612 1.00 88.69 104 ASN A O 1
ATOM 752 N N . LYS A 1 105 ? 0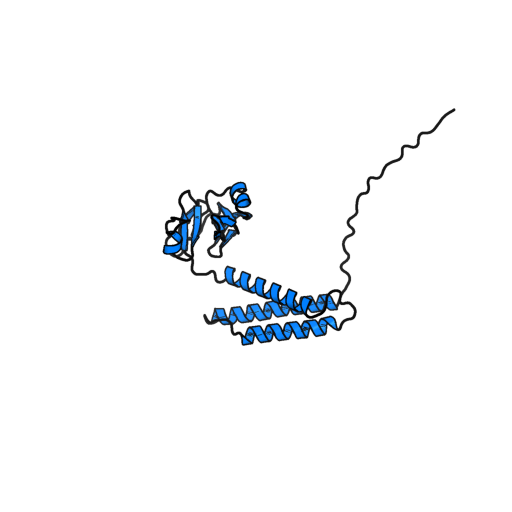.931 -4.752 -0.447 1.00 83.62 105 LYS A N 1
ATOM 753 C CA . LYS A 1 105 ? 1.363 -4.055 -1.674 1.00 83.62 105 LYS A CA 1
ATOM 754 C C . LYS A 1 105 ? 2.817 -3.589 -1.578 1.00 83.62 105 LYS A C 1
ATOM 756 O O . LYS A 1 105 ? 3.551 -3.647 -2.560 1.00 83.62 105 LYS A O 1
ATOM 761 N N . ILE A 1 106 ? 3.243 -3.149 -0.393 1.00 84.12 106 ILE A N 1
ATOM 762 C CA . ILE A 1 106 ? 4.617 -2.699 -0.150 1.00 84.12 106 ILE A CA 1
ATOM 763 C C . ILE A 1 106 ? 5.588 -3.880 -0.157 1.00 84.12 106 ILE A C 1
ATOM 765 O O . ILE A 1 106 ? 6.621 -3.817 -0.822 1.00 84.12 106 ILE A O 1
ATOM 769 N N . LEU A 1 107 ? 5.271 -4.933 0.599 1.00 88.31 107 LEU A N 1
ATOM 770 C CA . LEU A 1 107 ? 6.174 -6.057 0.868 1.00 88.31 107 LEU A CA 1
ATOM 771 C C . LEU A 1 107 ? 6.205 -7.105 -0.249 1.00 88.31 107 LEU A C 1
ATOM 773 O O . LEU A 1 107 ? 7.193 -7.824 -0.387 1.00 88.31 107 LEU A O 1
ATOM 777 N N . ASN A 1 108 ? 5.131 -7.201 -1.024 1.00 84.56 108 ASN A N 1
ATOM 778 C CA . ASN A 1 108 ? 4.982 -8.105 -2.152 1.00 84.56 108 ASN A CA 1
ATOM 779 C C . ASN A 1 108 ? 4.397 -7.327 -3.339 1.00 84.56 108 ASN A C 1
ATOM 781 O O . ASN A 1 108 ? 3.233 -7.535 -3.702 1.00 84.56 108 ASN A O 1
ATOM 785 N N . PRO A 1 109 ? 5.169 -6.387 -3.915 1.00 75.75 109 PRO A N 1
ATOM 786 C CA . PRO A 1 109 ? 4.694 -5.626 -5.053 1.00 75.75 109 PRO A CA 1
ATOM 787 C C . PRO A 1 109 ? 4.365 -6.584 -6.203 1.00 75.75 109 PRO A C 1
ATOM 789 O O . PRO A 1 109 ? 5.061 -7.593 -6.381 1.00 75.75 109 PRO A O 1
ATOM 792 N N . PRO A 1 110 ? 3.317 -6.296 -6.996 1.00 72.88 110 PRO A N 1
ATOM 793 C CA . PRO A 1 110 ? 3.046 -7.077 -8.193 1.00 72.88 110 PRO A CA 1
ATOM 794 C C . PRO A 1 110 ? 4.298 -7.108 -9.083 1.00 72.88 110 PRO A C 1
ATOM 796 O O . PRO A 1 110 ? 5.101 -6.170 -9.042 1.00 72.88 110 PRO A O 1
ATOM 799 N N . PRO A 1 111 ? 4.491 -8.165 -9.894 1.00 80.81 111 PRO A N 1
ATOM 800 C CA . PRO A 1 111 ? 5.548 -8.152 -10.887 1.00 80.81 111 PRO A CA 1
ATOM 801 C C . PRO A 1 111 ? 5.335 -6.930 -11.776 1.00 80.81 111 PRO A C 1
ATOM 803 O O . PRO A 1 111 ? 4.296 -6.776 -12.413 1.00 80.81 111 PRO A O 1
ATOM 806 N N . VAL A 1 112 ? 6.318 -6.043 -11.756 1.00 89.50 112 VAL A N 1
ATOM 807 C CA . VAL A 1 112 ? 6.338 -4.827 -12.550 1.00 89.50 112 VAL A CA 1
ATOM 808 C C . VAL A 1 112 ? 7.686 -4.704 -13.224 1.00 89.50 112 VAL A C 1
ATOM 810 O O . VAL A 1 112 ? 8.699 -5.238 -12.766 1.00 89.50 112 VAL A O 1
ATOM 813 N N . ILE A 1 113 ? 7.701 -3.960 -14.314 1.00 93.75 113 ILE A N 1
ATOM 814 C CA . ILE A 1 113 ? 8.919 -3.574 -15.002 1.00 93.75 113 ILE A CA 1
ATOM 815 C C . ILE A 1 113 ? 9.089 -2.063 -14.914 1.00 93.75 113 ILE A C 1
ATOM 817 O O . ILE A 1 113 ? 8.115 -1.310 -14.967 1.00 93.75 113 ILE A O 1
ATOM 821 N N . CYS A 1 114 ? 10.333 -1.604 -14.809 1.00 95.56 114 CYS A N 1
ATOM 822 C CA . CYS A 1 114 ? 10.608 -0.193 -15.017 1.00 95.56 114 CYS A CA 1
ATOM 823 C C . CYS A 1 114 ? 10.299 0.169 -16.478 1.00 95.56 114 CYS A C 1
ATOM 825 O O . CYS A 1 114 ? 10.646 -0.563 -17.407 1.00 95.56 114 CYS A O 1
ATOM 827 N N . CYS A 1 115 ? 9.646 1.304 -16.678 1.00 96.75 115 CYS A N 1
ATOM 828 C CA . CYS A 1 115 ? 9.249 1.841 -17.965 1.00 96.75 115 CYS A CA 1
ATOM 829 C C . CYS A 1 115 ? 9.805 3.257 -18.110 1.00 96.75 115 CYS A C 1
ATOM 831 O O . CYS A 1 115 ? 9.431 4.142 -17.345 1.00 96.75 115 CYS A O 1
ATOM 833 N N . SER A 1 116 ? 10.693 3.481 -19.082 1.00 96.12 116 SER A N 1
ATOM 834 C CA . SER A 1 116 ? 11.174 4.827 -19.424 1.00 96.12 116 SER A CA 1
ATOM 835 C C . SER A 1 116 ? 10.243 5.434 -20.467 1.00 96.12 116 SER A C 1
ATOM 837 O O . SER A 1 116 ? 10.133 4.903 -21.572 1.00 96.12 116 SER A O 1
ATOM 839 N N . VAL A 1 117 ? 9.574 6.534 -20.147 1.00 94.19 117 VAL A N 1
ATOM 840 C CA . VAL A 1 117 ? 8.682 7.240 -21.073 1.00 94.19 117 VAL A CA 1
ATOM 841 C C . VAL A 1 117 ? 9.390 8.442 -21.713 1.00 94.19 117 VAL A C 1
ATOM 843 O O . VAL A 1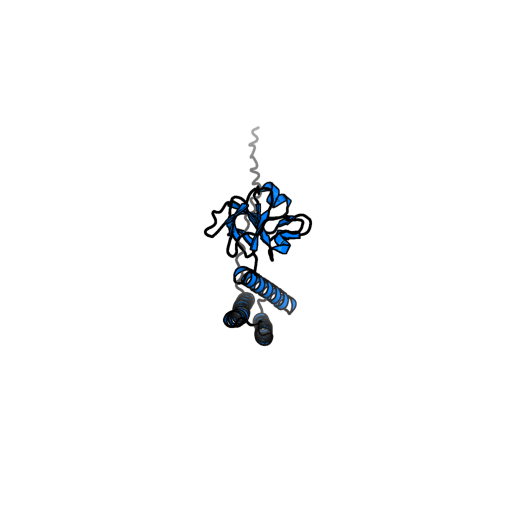 117 ? 10.319 9.011 -21.125 1.00 94.19 117 VAL A O 1
ATOM 846 N N . PRO A 1 118 ? 8.991 8.853 -22.931 1.00 87.88 118 PRO A N 1
ATOM 847 C CA . PRO A 1 118 ? 9.539 10.048 -23.566 1.00 87.88 118 PRO A CA 1
ATOM 848 C C . PRO A 1 118 ? 9.427 11.285 -22.660 1.00 87.88 118 PRO A C 1
ATOM 850 O O . PRO A 1 118 ? 8.384 11.520 -22.058 1.00 87.88 118 PRO A O 1
ATOM 853 N N . GLY A 1 119 ? 10.487 12.098 -22.595 1.00 84.25 119 GLY A N 1
ATOM 854 C CA . GLY A 1 119 ? 10.538 13.283 -21.723 1.00 84.25 119 GLY A CA 1
ATOM 855 C C . GLY A 1 119 ? 11.341 13.106 -20.430 1.00 84.25 119 GLY A C 1
ATOM 856 O O . GLY A 1 119 ? 11.236 13.951 -19.543 1.00 84.25 119 GLY A O 1
ATOM 857 N N . SER A 1 120 ? 12.165 12.055 -20.340 1.00 87.44 120 SER A N 1
ATOM 858 C CA . SER A 1 120 ? 13.009 11.755 -19.172 1.00 87.44 120 SER A CA 1
ATOM 859 C C . SER A 1 120 ? 12.177 11.545 -17.912 1.00 87.44 120 SER A C 1
ATOM 861 O O . SER A 1 120 ? 12.409 12.168 -16.880 1.00 87.44 120 SER A O 1
ATOM 863 N N . THR A 1 121 ? 11.175 10.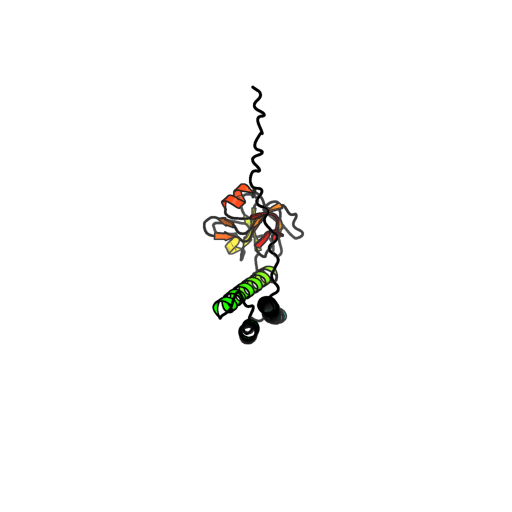681 -18.023 1.00 93.50 121 THR A N 1
ATOM 864 C CA . THR A 1 121 ? 10.390 10.197 -16.893 1.00 93.50 121 THR A CA 1
ATOM 865 C C . THR A 1 121 ? 10.437 8.679 -16.904 1.00 93.50 121 THR A C 1
ATOM 867 O O . THR A 1 121 ? 10.366 8.063 -17.965 1.00 93.50 121 THR A O 1
ATOM 870 N N . CYS A 1 122 ? 10.518 8.063 -15.735 1.00 96.19 122 CYS A N 1
ATOM 871 C CA . CYS A 1 122 ? 10.295 6.635 -15.592 1.00 96.19 122 CYS A CA 1
ATOM 872 C C . CYS A 1 122 ? 9.191 6.367 -14.572 1.00 96.19 122 CYS A C 1
ATOM 874 O O . CYS A 1 122 ? 8.911 7.193 -13.703 1.00 96.19 122 CYS A O 1
ATOM 876 N N . LEU A 1 123 ? 8.562 5.203 -14.697 1.00 94.94 123 LEU A N 1
ATOM 877 C CA . LEU A 1 123 ? 7.546 4.674 -13.787 1.00 94.94 123 LEU A CA 1
ATOM 878 C C . LEU A 1 123 ? 7.511 3.148 -13.890 1.00 94.94 123 LEU A C 1
ATOM 880 O O . LEU A 1 123 ? 8.216 2.577 -14.721 1.00 94.94 123 LEU A O 1
ATOM 884 N N . TYR A 1 124 ? 6.697 2.477 -13.079 1.00 93.69 124 TYR A N 1
ATOM 885 C CA . TYR A 1 124 ? 6.517 1.028 -13.177 1.00 93.69 124 TYR A CA 1
ATOM 886 C C . TYR A 1 124 ? 5.241 0.672 -13.934 1.00 93.69 124 TYR A C 1
ATOM 888 O O . TYR A 1 124 ? 4.180 1.244 -13.696 1.00 93.69 124 TYR A O 1
ATOM 896 N N . ALA A 1 125 ? 5.355 -0.285 -14.850 1.00 92.62 125 ALA A N 1
ATOM 897 C CA . ALA A 1 125 ? 4.236 -0.857 -15.588 1.00 92.62 125 ALA A CA 1
ATOM 898 C C . ALA A 1 125 ? 4.094 -2.344 -15.246 1.00 92.62 125 ALA A C 1
ATOM 900 O O . ALA A 1 125 ? 5.080 -2.993 -14.902 1.00 92.62 125 ALA A O 1
ATOM 901 N N . ALA A 1 126 ? 2.885 -2.893 -15.383 1.00 90.44 126 ALA A N 1
ATOM 902 C CA . ALA A 1 126 ? 2.617 -4.306 -15.094 1.00 90.44 126 ALA A CA 1
ATOM 903 C C . ALA A 1 126 ? 3.478 -5.261 -15.943 1.00 90.44 126 ALA A C 1
ATOM 905 O O . ALA A 1 126 ? 3.911 -6.307 -15.472 1.00 90.44 126 ALA A O 1
ATOM 906 N N . ASP A 1 127 ? 3.756 -4.889 -17.193 1.00 91.19 127 ASP A N 1
ATOM 907 C CA 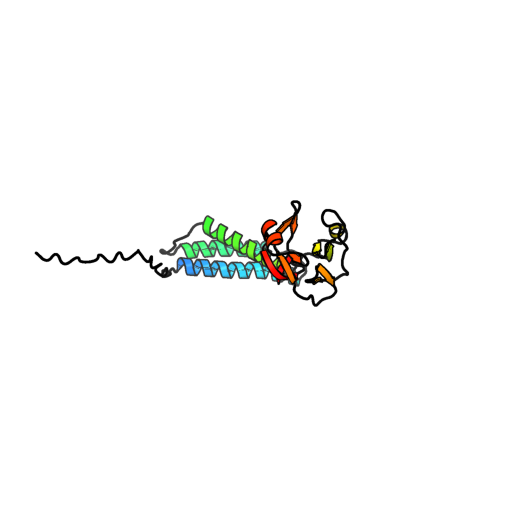. ASP A 1 127 ? 4.586 -5.663 -18.109 1.00 91.19 127 ASP A CA 1
ATOM 908 C C . ASP A 1 127 ? 5.109 -4.796 -19.275 1.00 91.19 127 ASP A C 1
ATOM 910 O O . ASP A 1 127 ? 4.804 -3.603 -19.400 1.00 91.19 127 ASP A O 1
ATOM 914 N N . ALA A 1 128 ? 5.920 -5.408 -20.144 1.00 92.69 128 ALA A N 1
ATOM 915 C CA . ALA A 1 128 ? 6.507 -4.763 -21.318 1.00 92.69 128 ALA A CA 1
ATOM 916 C C . ALA A 1 128 ? 5.468 -4.235 -22.316 1.00 92.69 128 ALA A C 1
ATOM 918 O O . ALA A 1 128 ? 5.699 -3.197 -22.940 1.00 92.69 128 ALA A O 1
ATOM 919 N N . ALA A 1 129 ? 4.331 -4.918 -22.462 1.00 93.62 129 ALA A N 1
ATOM 920 C CA . ALA A 1 129 ? 3.269 -4.487 -23.358 1.00 93.62 129 ALA A CA 1
ATOM 921 C C . ALA A 1 129 ? 2.542 -3.263 -22.788 1.00 93.62 129 ALA A C 1
ATOM 923 O O . ALA A 1 129 ? 2.313 -2.306 -23.524 1.00 93.62 129 ALA A O 1
ATOM 924 N N . ALA A 1 130 ? 2.258 -3.251 -21.483 1.00 92.12 130 ALA A N 1
ATOM 925 C CA . ALA A 1 130 ? 1.680 -2.105 -20.789 1.00 92.12 130 ALA A CA 1
ATOM 926 C C . ALA A 1 130 ? 2.590 -0.869 -20.875 1.00 92.12 130 ALA A C 1
ATOM 928 O O . ALA A 1 130 ? 2.103 0.230 -21.126 1.00 92.12 130 ALA A O 1
ATOM 929 N N . CYS A 1 131 ? 3.909 -1.047 -20.743 1.00 94.56 131 CYS A N 1
ATOM 930 C CA . CYS A 1 131 ? 4.870 0.045 -20.913 1.00 94.56 131 CYS A CA 1
ATOM 931 C C . CYS A 1 131 ? 4.876 0.618 -22.341 1.00 94.56 131 CYS A C 1
ATOM 933 O O . CYS A 1 131 ? 4.906 1.835 -22.524 1.00 94.56 131 CYS A O 1
ATOM 935 N N . ALA A 1 132 ? 4.833 -0.244 -23.361 1.00 95.00 132 ALA A N 1
ATOM 936 C CA . ALA A 1 132 ? 4.866 0.179 -24.761 1.00 95.00 132 ALA A CA 1
ATOM 937 C C . ALA A 1 132 ? 3.525 0.747 -25.265 1.00 95.00 132 ALA A C 1
ATOM 939 O O . ALA A 1 132 ? 3.493 1.464 -26.267 1.00 95.00 132 ALA A O 1
ATOM 940 N N . ALA A 1 133 ? 2.413 0.423 -24.604 1.00 91.88 133 ALA A N 1
ATOM 941 C CA . ALA A 1 133 ? 1.085 0.889 -24.976 1.00 91.88 133 ALA A CA 1
ATOM 942 C C . ALA A 1 133 ? 0.865 2.375 -24.641 1.00 91.88 133 ALA A C 1
ATOM 944 O O . ALA A 1 133 ? 1.517 2.965 -23.778 1.00 91.88 133 ALA A O 1
ATOM 945 N N . ALA A 1 134 ? -0.103 2.996 -25.319 1.00 82.25 134 ALA A N 1
ATOM 946 C CA . ALA A 1 134 ? -0.597 4.312 -24.927 1.00 82.25 134 ALA A CA 1
ATOM 947 C C . ALA A 1 134 ? -1.289 4.238 -23.543 1.00 82.25 134 ALA A C 1
ATOM 949 O O . ALA A 1 134 ? -1.934 3.229 -23.253 1.00 82.25 134 ALA A O 1
ATOM 950 N N . PRO A 1 135 ? -1.203 5.289 -22.704 1.00 83.50 135 PRO A N 1
ATOM 951 C CA . PRO A 1 135 ? -0.624 6.603 -23.000 1.00 83.50 135 PRO A CA 1
ATOM 952 C C . PRO A 1 135 ? 0.903 6.675 -22.851 1.00 83.50 135 PRO A C 1
ATOM 954 O O . PRO A 1 135 ? 1.492 7.667 -23.267 1.00 83.50 135 PRO A O 1
ATOM 957 N N . LEU A 1 136 ? 1.545 5.645 -22.298 1.00 85.50 136 LEU A N 1
ATOM 958 C CA . LEU A 1 136 ? 2.959 5.688 -21.925 1.00 85.50 136 LEU A CA 1
ATOM 959 C C . LEU A 1 136 ? 3.886 5.772 -23.136 1.00 85.50 136 LEU A C 1
ATOM 961 O O . LEU A 1 136 ? 4.815 6.579 -23.139 1.00 85.50 136 LEU A O 1
ATOM 965 N N . SER A 1 137 ? 3.625 4.959 -24.169 1.00 91.88 137 SER A N 1
ATOM 966 C CA . SER A 1 137 ? 4.499 4.823 -25.350 1.00 91.88 137 SER A CA 1
ATOM 967 C C . SER A 1 137 ? 5.978 4.680 -24.957 1.00 91.88 137 SER A C 1
ATOM 969 O O . SER A 1 137 ? 6.869 5.257 -25.586 1.00 91.88 137 SER A O 1
ATOM 971 N N . GLY A 1 138 ? 6.219 3.986 -23.844 1.00 94.75 138 GLY A N 1
ATOM 972 C CA . GLY A 1 138 ? 7.506 3.905 -23.183 1.00 94.75 138 GLY A CA 1
ATOM 973 C C . GLY A 1 138 ? 8.374 2.777 -23.720 1.00 94.75 138 GLY A C 1
ATOM 974 O O . GLY A 1 138 ? 7.976 1.969 -24.558 1.00 94.75 138 GLY A O 1
ATOM 975 N N . THR A 1 139 ? 9.597 2.728 -23.207 1.00 96.69 139 THR A N 1
ATOM 976 C CA . THR A 1 139 ? 10.564 1.662 -23.455 1.00 96.69 139 THR A CA 1
ATOM 977 C C . THR A 1 139 ? 10.752 0.849 -22.174 1.00 96.69 139 THR A C 1
ATOM 979 O O . THR A 1 139 ? 11.181 1.415 -21.161 1.00 96.69 139 THR A O 1
ATOM 982 N N . PRO A 1 140 ? 10.446 -0.463 -22.194 1.00 96.44 140 PRO A N 1
ATOM 983 C CA . PRO A 1 140 ? 10.722 -1.360 -21.079 1.00 96.44 140 PRO A CA 1
ATOM 984 C C . PRO A 1 140 ? 12.206 -1.358 -20.704 1.00 96.44 140 PRO A C 1
ATOM 986 O O . PRO A 1 140 ? 13.073 -1.505 -21.569 1.00 96.44 140 PRO A O 1
ATOM 989 N N . GLY A 1 141 ? 12.497 -1.220 -19.415 1.00 94.31 141 GLY A N 1
ATOM 990 C CA . GLY A 1 141 ? 13.823 -1.460 -18.862 1.00 94.31 141 GLY A CA 1
ATOM 991 C C . GLY A 1 141 ? 14.169 -2.951 -18.829 1.00 94.31 141 GLY A C 1
ATOM 992 O O . GLY A 1 141 ? 13.317 -3.819 -19.019 1.00 94.31 141 GLY A O 1
ATOM 993 N N . ALA A 1 142 ? 15.439 -3.258 -18.558 1.00 92.50 142 ALA A N 1
ATOM 994 C CA . ALA A 1 142 ? 15.860 -4.632 -18.289 1.00 92.50 142 ALA A CA 1
ATOM 995 C C . ALA A 1 142 ? 15.186 -5.181 -17.015 1.00 92.50 142 ALA A C 1
ATOM 997 O O . ALA A 1 142 ? 14.808 -4.416 -16.123 1.00 92.50 142 ALA A O 1
ATOM 998 N N . GLU A 1 143 ? 15.065 -6.503 -16.900 1.00 87.06 143 GLU A N 1
ATOM 999 C CA . GLU A 1 143 ? 14.559 -7.147 -15.682 1.00 87.06 143 GLU A CA 1
ATOM 1000 C C . GLU A 1 143 ? 15.370 -6.701 -14.452 1.00 87.06 143 GLU A C 1
ATOM 1002 O O . GLU A 1 143 ? 16.599 -6.620 -14.498 1.00 87.06 143 GLU A O 1
ATOM 1007 N N . GLY A 1 144 ? 14.676 -6.355 -13.364 1.00 86.69 144 GLY A N 1
ATOM 1008 C CA . GLY A 1 144 ? 15.298 -5.852 -12.136 1.00 86.69 144 GLY A CA 1
ATOM 1009 C C . GLY A 1 144 ? 15.849 -4.423 -12.218 1.00 86.69 144 GLY A C 1
ATOM 1010 O O . GLY A 1 144 ? 16.457 -3.961 -11.253 1.00 86.69 144 GLY A O 1
ATOM 1011 N N . SER A 1 145 ? 15.656 -3.710 -13.335 1.00 92.94 145 SER A N 1
ATOM 1012 C CA . SER A 1 145 ? 15.960 -2.276 -13.395 1.00 92.94 145 SER A CA 1
ATOM 1013 C C . SER A 1 145 ? 15.001 -1.462 -12.525 1.00 92.94 145 SER A C 1
ATOM 1015 O O . SER A 1 145 ? 13.832 -1.805 -12.351 1.00 92.94 145 SER A O 1
ATOM 1017 N N . VAL A 1 146 ? 15.522 -0.369 -11.979 1.00 93.31 146 VAL A N 1
ATOM 1018 C CA . VAL A 1 146 ? 14.823 0.570 -11.109 1.00 93.31 146 VAL A CA 1
ATOM 1019 C C . VAL A 1 146 ? 14.725 1.935 -11.778 1.00 93.31 146 VAL A C 1
ATOM 1021 O O . VAL A 1 146 ? 15.573 2.314 -12.589 1.00 93.31 146 VAL A O 1
ATOM 1024 N N . CYS A 1 147 ? 13.676 2.665 -11.420 1.00 95.06 147 CYS A N 1
ATOM 1025 C CA . CYS A 1 147 ? 13.396 3.998 -11.926 1.00 95.06 147 CYS A CA 1
ATOM 1026 C C . CYS A 1 147 ? 14.270 5.052 -11.219 1.00 95.06 147 CYS A C 1
ATOM 1028 O O . CYS A 1 147 ? 14.096 5.347 -10.033 1.00 95.06 147 CYS A O 1
ATOM 1030 N N . THR A 1 148 ? 15.248 5.604 -11.933 1.00 92.88 148 THR A N 1
ATOM 1031 C CA . THR A 1 148 ? 16.230 6.557 -11.397 1.00 92.88 148 THR A CA 1
ATOM 1032 C C . THR A 1 148 ? 15.710 7.990 -11.400 1.00 92.88 148 THR A C 1
ATOM 1034 O O . THR A 1 148 ? 14.797 8.345 -12.140 1.00 92.88 148 THR A O 1
ATOM 1037 N N . GLY A 1 149 ? 16.315 8.850 -10.578 1.00 90.19 149 GLY A N 1
ATOM 1038 C CA . GLY A 1 149 ? 15.929 10.256 -10.453 1.00 90.19 149 GLY A CA 1
ATOM 1039 C C . GLY A 1 149 ? 16.016 11.098 -11.734 1.00 90.19 149 GLY A C 1
ATOM 1040 O O . GLY A 1 149 ? 15.393 12.152 -11.795 1.00 90.19 149 GLY A O 1
ATOM 1041 N N . ASP A 1 150 ? 16.748 10.647 -12.756 1.00 90.75 150 ASP A N 1
ATOM 1042 C CA . ASP A 1 150 ? 16.816 11.279 -14.083 1.00 90.75 150 ASP A CA 1
ATOM 1043 C C . ASP A 1 150 ? 15.731 10.778 -15.057 1.00 90.75 150 ASP A C 1
ATOM 1045 O O . ASP A 1 150 ? 15.706 11.187 -16.217 1.00 90.75 150 ASP A O 1
ATOM 1049 N N . GLY A 1 151 ? 14.832 9.907 -14.589 1.00 92.56 151 GLY A N 1
ATOM 1050 C CA . GLY A 1 151 ? 13.723 9.377 -15.372 1.00 92.56 151 GLY A CA 1
ATOM 1051 C C . GLY A 1 151 ? 14.115 8.261 -16.336 1.00 92.56 151 GLY A C 1
ATOM 1052 O O . GLY A 1 151 ? 13.437 8.064 -17.343 1.00 92.56 151 GLY A O 1
ATOM 1053 N N . SER A 1 152 ? 15.204 7.543 -16.056 1.00 93.69 152 SER A N 1
ATOM 1054 C CA . SER A 1 152 ? 15.625 6.370 -16.822 1.00 93.69 152 SER A CA 1
ATOM 1055 C C . SER A 1 152 ? 15.453 5.066 -16.032 1.00 93.69 152 SER A C 1
ATOM 1057 O O . SER A 1 152 ? 15.230 5.057 -14.822 1.00 93.69 152 SER A O 1
ATOM 1059 N N . CYS A 1 153 ? 15.505 3.934 -16.733 1.00 95.62 153 CYS A N 1
ATOM 1060 C CA . CYS A 1 153 ? 15.544 2.612 -16.115 1.00 95.62 153 CYS A CA 1
ATOM 1061 C C . CYS A 1 153 ? 16.980 2.092 -16.099 1.00 95.62 153 CYS A C 1
ATOM 1063 O O . CYS A 1 153 ? 17.553 1.818 -17.156 1.00 95.62 153 CYS A O 1
ATOM 1065 N N . ALA A 1 154 ? 17.548 1.912 -14.909 1.00 93.38 154 ALA A N 1
ATOM 1066 C CA . ALA A 1 154 ? 18.923 1.452 -14.732 1.00 93.38 154 ALA A CA 1
ATOM 1067 C C . ALA A 1 154 ? 19.016 0.346 -13.667 1.00 93.38 154 ALA A C 1
ATOM 1069 O O . ALA A 1 154 ? 18.113 0.212 -12.841 1.00 93.38 154 ALA A O 1
ATOM 1070 N N . PRO A 1 155 ? 20.081 -0.475 -13.652 1.00 92.25 155 PRO A N 1
ATOM 1071 C CA . PRO A 1 155 ? 20.312 -1.411 -12.556 1.00 92.25 155 PRO A CA 1
ATOM 1072 C C . PRO A 1 155 ? 20.426 -0.680 -11.204 1.00 92.25 155 PRO A C 1
ATOM 1074 O O . PRO A 1 155 ? 20.968 0.426 -11.162 1.00 92.25 155 PRO A O 1
ATOM 1077 N N . PRO A 1 156 ? 19.970 -1.282 -10.092 1.00 88.88 156 PRO A N 1
ATOM 1078 C CA . PRO A 1 156 ? 20.146 -0.698 -8.766 1.00 88.88 156 PRO A CA 1
ATOM 1079 C C . PRO A 1 156 ? 21.640 -0.569 -8.391 1.00 88.88 156 PRO A C 1
ATOM 1081 O O . PRO A 1 156 ? 22.454 -1.389 -8.826 1.00 88.88 156 PRO A O 1
ATOM 1084 N N . PRO A 1 157 ? 22.015 0.409 -7.541 1.00 90.69 157 PRO A N 1
ATOM 1085 C CA . PRO A 1 157 ? 21.134 1.332 -6.819 1.00 90.69 157 PRO A CA 1
ATOM 1086 C C . PRO A 1 157 ? 20.680 2.533 -7.667 1.00 90.69 157 PRO A C 1
ATOM 1088 O O . PRO A 1 157 ? 21.461 3.096 -8.430 1.00 90.69 157 PRO A O 1
ATOM 1091 N N . ALA A 1 158 ? 19.431 2.968 -7.479 1.00 87.56 158 ALA A N 1
ATOM 1092 C CA . ALA A 1 158 ? 18.935 4.211 -8.067 1.00 87.56 158 ALA A CA 1
ATOM 1093 C C . ALA A 1 158 ? 19.362 5.424 -7.233 1.00 87.56 158 ALA A C 1
ATOM 1095 O O . ALA A 1 158 ? 19.259 5.416 -6.006 1.00 87.56 158 ALA A O 1
ATOM 1096 N N . ALA A 1 159 ? 19.797 6.488 -7.907 1.00 89.94 159 ALA A N 1
ATOM 1097 C CA . ALA A 1 159 ? 19.908 7.799 -7.281 1.00 89.94 159 ALA A CA 1
ATOM 1098 C C . ALA A 1 159 ? 18.500 8.406 -7.103 1.00 89.94 159 ALA A C 1
ATOM 1100 O O . ALA A 1 159 ? 17.692 8.302 -8.036 1.00 89.94 159 ALA A O 1
ATOM 1101 N N . PRO A 1 160 ? 18.202 9.044 -5.954 1.00 92.06 160 PRO A N 1
ATOM 1102 C CA . PRO A 1 160 ? 16.935 9.738 -5.755 1.00 92.06 160 PRO A CA 1
ATOM 1103 C C . PRO A 1 160 ? 16.821 10.939 -6.698 1.00 92.06 160 PRO A C 1
ATOM 1105 O O . PRO A 1 160 ? 17.825 11.522 -7.114 1.00 92.06 160 PRO A O 1
ATOM 1108 N N . GLY A 1 161 ? 15.592 11.334 -7.009 1.00 93.38 161 GLY A N 1
ATOM 1109 C CA . GLY A 1 161 ? 15.300 12.519 -7.809 1.00 93.38 161 GLY A CA 1
ATOM 1110 C C . GLY A 1 161 ? 13.917 13.061 -7.508 1.00 93.38 161 GLY A C 1
ATOM 1111 O O . GLY A 1 161 ? 13.368 12.805 -6.440 1.00 93.38 161 GLY A O 1
ATOM 1112 N N . SER A 1 162 ? 13.377 13.837 -8.440 1.00 95.38 162 SER A N 1
ATOM 1113 C CA . SER A 1 162 ? 12.013 14.346 -8.351 1.00 95.38 162 SER A CA 1
ATOM 1114 C C . SER A 1 162 ? 11.011 13.202 -8.468 1.00 95.38 162 SER A C 1
ATOM 1116 O O . SER A 1 162 ? 10.790 12.705 -9.574 1.00 95.38 162 SER A O 1
ATOM 1118 N N . CYS A 1 163 ? 10.413 12.819 -7.344 1.00 96.56 163 CYS A N 1
ATOM 1119 C CA . CYS A 1 163 ? 9.443 11.741 -7.253 1.00 96.56 163 CYS A CA 1
ATOM 1120 C C . CYS A 1 163 ? 8.042 12.313 -7.047 1.00 96.56 163 CYS A C 1
ATOM 1122 O O . CYS A 1 163 ? 7.825 13.153 -6.172 1.00 96.56 163 CYS A O 1
ATOM 1124 N N . CYS A 1 164 ? 7.101 11.869 -7.874 1.00 97.06 164 CYS A N 1
ATOM 1125 C CA . CYS A 1 164 ? 5.682 12.155 -7.718 1.00 97.06 164 CYS A CA 1
ATOM 1126 C C . CYS A 1 164 ? 4.942 10.850 -7.435 1.00 97.06 164 CYS A C 1
ATOM 1128 O O . CYS A 1 164 ? 5.046 9.928 -8.244 1.00 97.06 164 CYS A O 1
ATOM 1130 N N . GLU A 1 165 ? 4.215 10.775 -6.322 1.00 95.69 165 GLU A N 1
ATOM 1131 C CA . GLU A 1 165 ? 3.393 9.618 -5.933 1.00 95.69 165 GLU A CA 1
ATOM 1132 C C . GLU A 1 165 ? 1.892 9.923 -5.963 1.00 95.69 165 GLU A C 1
ATOM 1134 O O . GLU A 1 165 ? 1.493 11.083 -5.842 1.00 95.69 165 GLU A O 1
ATOM 1139 N N . ASP A 1 166 ? 1.086 8.872 -6.128 1.00 93.56 166 ASP A N 1
ATOM 1140 C CA . ASP A 1 166 ? -0.381 8.861 -6.107 1.00 93.56 166 ASP A CA 1
ATOM 1141 C C . ASP A 1 166 ? -1.018 9.931 -7.008 1.00 93.56 166 ASP A C 1
ATOM 1143 O O . ASP A 1 166 ? -1.824 10.754 -6.571 1.00 93.56 166 ASP A O 1
ATOM 1147 N N . PHE A 1 167 ? -0.641 9.939 -8.289 1.00 93.75 167 PHE A N 1
ATOM 1148 C CA . PHE A 1 167 ? -1.112 10.935 -9.254 1.00 93.75 167 PHE A CA 1
ATOM 1149 C C . PHE A 1 167 ? -1.955 10.314 -10.369 1.00 93.75 167 PHE A C 1
ATOM 1151 O O . PHE A 1 167 ? -1.732 9.179 -10.793 1.00 93.75 167 PHE A O 1
ATOM 1158 N N . THR A 1 168 ? -2.885 11.098 -10.915 1.00 92.88 168 THR A N 1
ATOM 1159 C CA . THR A 1 168 ? -3.727 10.687 -12.044 1.00 92.88 168 THR A CA 1
ATOM 1160 C C . THR A 1 168 ? -3.333 11.464 -13.295 1.00 92.88 168 THR A C 1
ATOM 1162 O O . THR A 1 168 ? -3.331 12.696 -13.313 1.00 92.88 168 THR A O 1
ATOM 1165 N N . SER A 1 169 ? -3.047 10.765 -14.393 1.00 86.75 169 SER A N 1
ATOM 1166 C CA . SER A 1 169 ? -2.768 11.400 -15.686 1.00 86.75 169 SER A CA 1
ATOM 1167 C C . SER A 1 169 ? -3.502 10.673 -16.801 1.00 86.75 169 SER A C 1
ATOM 1169 O O . SER A 1 169 ? -3.503 9.451 -16.863 1.00 86.75 169 SER A O 1
ATOM 1171 N N . GLY A 1 170 ? -4.198 11.411 -17.670 1.00 83.94 170 GLY A N 1
ATOM 1172 C CA . GLY A 1 170 ? -4.986 10.802 -18.749 1.00 83.94 170 GLY A CA 1
ATOM 1173 C C . GLY A 1 170 ? -6.118 9.877 -18.272 1.00 83.94 170 GLY A C 1
ATOM 1174 O O . GLY A 1 170 ? -6.566 9.034 -19.042 1.00 83.94 170 GLY A O 1
ATOM 1175 N N . GLY A 1 171 ? -6.573 10.023 -17.020 1.00 85.12 171 GLY A N 1
ATOM 1176 C CA . GLY A 1 171 ? -7.608 9.175 -16.416 1.00 85.12 171 GLY A CA 1
ATOM 1177 C C . GLY A 1 171 ? -7.111 7.816 -15.915 1.00 85.12 171 GLY A C 1
ATOM 1178 O O . GLY A 1 171 ? -7.938 6.955 -15.631 1.00 85.12 171 GLY A O 1
ATOM 1179 N N . VAL A 1 172 ? -5.794 7.618 -15.823 1.00 84.81 172 VAL A N 1
ATOM 1180 C CA . VAL A 1 172 ? -5.184 6.446 -15.186 1.00 84.81 172 VAL A CA 1
ATOM 1181 C C . VAL A 1 172 ? -4.398 6.871 -13.948 1.00 84.81 172 VAL A C 1
ATOM 1183 O O . VAL A 1 172 ? -3.736 7.913 -13.958 1.00 84.81 172 VAL A O 1
ATOM 1186 N N . ASP A 1 173 ? -4.501 6.067 -12.893 1.00 89.75 173 ASP A N 1
ATOM 1187 C CA . ASP A 1 173 ? -3.808 6.286 -11.626 1.00 89.75 173 ASP A CA 1
ATOM 1188 C C . ASP A 1 173 ? -2.430 5.625 -11.662 1.00 89.75 173 ASP A C 1
ATOM 1190 O O . ASP A 1 173 ? -2.283 4.468 -12.068 1.00 89.75 173 ASP A O 1
ATOM 1194 N N . PHE A 1 174 ? -1.418 6.371 -11.236 1.00 89.88 174 PHE A N 1
ATOM 1195 C CA . PHE A 1 174 ? -0.039 5.921 -11.156 1.00 89.88 174 PHE A CA 1
ATOM 1196 C C . PHE A 1 174 ? 0.429 5.946 -9.706 1.00 89.88 174 PHE A C 1
ATOM 1198 O O . PHE A 1 174 ? 0.236 6.940 -9.011 1.00 89.88 174 PHE A O 1
ATOM 1205 N N . GLY A 1 175 ? 1.096 4.867 -9.281 1.00 91.38 175 GLY A N 1
ATOM 1206 C CA . GLY A 1 175 ? 1.678 4.783 -7.940 1.00 91.38 175 GLY A CA 1
ATOM 1207 C C . GLY A 1 175 ? 2.791 5.809 -7.752 1.00 91.38 175 GLY A C 1
ATOM 1208 O O . GLY A 1 175 ? 2.672 6.699 -6.925 1.00 91.38 175 GLY A O 1
ATOM 1209 N N . CYS A 1 176 ? 3.851 5.746 -8.563 1.00 95.00 176 CYS A N 1
ATOM 1210 C CA . CYS A 1 176 ? 4.879 6.783 -8.572 1.00 95.00 176 CYS A CA 1
ATOM 1211 C C . CYS A 1 176 ? 5.549 6.939 -9.935 1.00 95.00 176 CYS A C 1
ATOM 1213 O O . CYS A 1 176 ? 5.471 6.057 -10.797 1.00 95.00 176 CYS A O 1
ATOM 1215 N N . ALA A 1 177 ? 6.251 8.057 -10.107 1.00 95.94 177 ALA A N 1
ATOM 1216 C CA . ALA A 1 177 ? 7.144 8.291 -11.229 1.00 95.94 177 ALA A CA 1
ATOM 1217 C C . ALA A 1 177 ? 8.313 9.210 -10.834 1.00 95.94 177 ALA A C 1
ATOM 1219 O O . ALA A 1 177 ? 8.143 10.117 -10.019 1.00 95.94 177 ALA A O 1
ATOM 1220 N N . ASN A 1 178 ? 9.487 8.987 -11.435 1.00 95.81 178 ASN A N 1
ATOM 1221 C CA . ASN A 1 178 ? 10.670 9.846 -11.291 1.00 95.81 178 ASN A CA 1
ATOM 1222 C C . ASN A 1 178 ? 11.027 10.543 -12.606 1.00 95.81 178 ASN A C 1
ATOM 1224 O O . ASN A 1 178 ? 10.640 10.093 -13.685 1.00 95.81 178 ASN A O 1
ATOM 1228 N N . GLY A 1 179 ? 11.826 11.607 -12.515 1.00 91.62 179 GLY A N 1
ATOM 1229 C CA . GLY A 1 179 ? 12.432 12.279 -13.662 1.00 91.62 179 GLY A CA 1
ATOM 1230 C C . GLY A 1 179 ? 12.052 13.749 -13.728 1.00 91.62 179 GLY A C 1
ATOM 1231 O O . GLY A 1 179 ? 12.187 14.473 -12.748 1.00 91.62 179 GLY A O 1
ATOM 1232 N N . SER A 1 180 ? 11.553 14.206 -14.872 1.00 88.19 180 SER A N 1
ATOM 1233 C CA . SER A 1 180 ? 11.259 15.624 -15.133 1.00 88.19 180 SER A CA 1
ATOM 1234 C C . SER A 1 180 ? 10.049 16.212 -14.381 1.00 88.19 180 SER A C 1
ATOM 1236 O O . SER A 1 180 ? 9.564 17.276 -14.767 1.00 88.19 180 SER A O 1
ATOM 1238 N N . PHE A 1 181 ? 9.528 15.560 -13.334 1.00 87.06 181 PHE A N 1
ATOM 1239 C CA . PHE A 1 181 ? 8.438 16.125 -12.536 1.00 87.06 181 PHE A CA 1
ATOM 1240 C C . PHE A 1 181 ? 8.937 17.313 -11.714 1.00 87.06 181 PHE A C 1
ATOM 1242 O O . PHE A 1 181 ? 9.908 17.210 -10.965 1.00 87.06 181 PHE A O 1
ATOM 1249 N N . ASP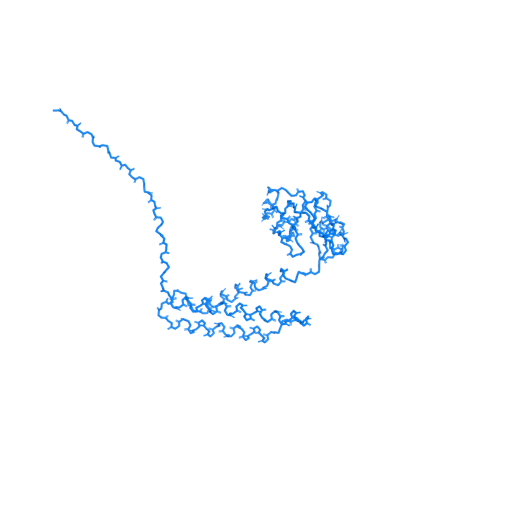 A 1 182 ? 8.242 18.441 -11.807 1.00 91.12 182 ASP A N 1
ATOM 1250 C CA . ASP A 1 182 ? 8.330 19.486 -10.796 1.00 91.12 182 ASP A CA 1
ATOM 1251 C C . ASP A 1 182 ? 7.169 19.365 -9.801 1.00 91.12 182 ASP A C 1
ATOM 1253 O O . ASP A 1 182 ? 6.135 18.750 -10.082 1.00 91.12 182 ASP A O 1
ATOM 1257 N N . ALA A 1 183 ? 7.340 19.963 -8.622 1.00 94.69 183 ALA A N 1
ATOM 1258 C CA . ALA A 1 183 ? 6.343 19.904 -7.558 1.00 94.69 183 ALA A CA 1
ATOM 1259 C C . ALA A 1 183 ? 4.965 20.421 -8.002 1.00 94.69 183 ALA A C 1
ATOM 1261 O O . ALA A 1 183 ? 3.946 19.867 -7.598 1.00 94.69 183 ALA A O 1
ATOM 1262 N N . SER A 1 184 ? 4.923 21.442 -8.863 1.00 95.06 184 SER A N 1
ATOM 1263 C CA . SER A 1 184 ? 3.677 22.029 -9.368 1.00 95.06 184 SER A CA 1
ATOM 1264 C C . SER A 1 184 ? 2.974 21.076 -10.327 1.00 95.06 184 SER A C 1
ATOM 1266 O O . SER A 1 184 ? 1.763 20.901 -10.225 1.00 95.06 184 SER A O 1
ATOM 1268 N N . ALA A 1 185 ? 3.720 20.439 -11.235 1.00 91.56 185 ALA A N 1
ATOM 1269 C CA . ALA A 1 185 ? 3.176 19.434 -12.145 1.00 91.56 185 ALA A CA 1
ATOM 1270 C C . ALA A 1 185 ? 2.621 18.221 -11.384 1.00 91.56 185 ALA A C 1
ATOM 1272 O O . ALA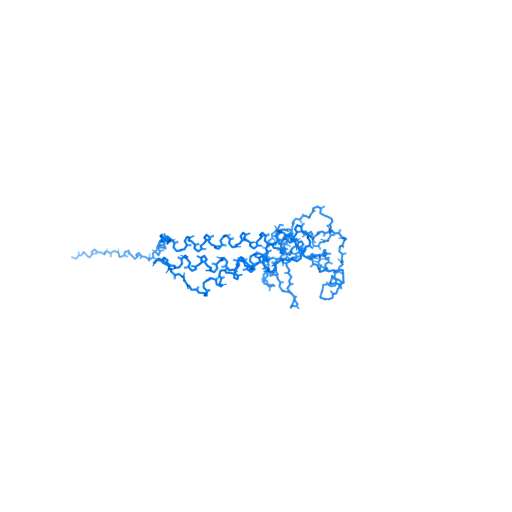 A 1 185 ? 1.522 17.761 -11.687 1.00 91.56 185 ALA A O 1
ATOM 1273 N N . CYS A 1 186 ? 3.340 17.754 -10.360 1.00 95.19 186 CYS A N 1
ATOM 1274 C CA . CYS A 1 186 ? 2.885 16.656 -9.512 1.00 95.19 186 CYS A CA 1
ATOM 1275 C C . CYS A 1 186 ? 1.578 16.999 -8.780 1.00 95.19 186 CYS A C 1
ATOM 1277 O O . CYS A 1 186 ? 0.588 16.278 -8.888 1.00 95.19 186 CYS A O 1
ATOM 1279 N N . GLN A 1 187 ? 1.534 18.160 -8.121 1.00 95.38 187 GLN A N 1
ATOM 1280 C CA . GLN A 1 187 ? 0.344 18.626 -7.405 1.00 95.38 187 GLN A CA 1
ATOM 1281 C C . GLN A 1 187 ? -0.845 18.880 -8.339 1.00 95.38 187 GLN A C 1
ATOM 1283 O O . GLN A 1 187 ? -1.986 18.601 -7.976 1.00 95.38 187 GLN A O 1
ATOM 1288 N N . ALA A 1 188 ? -0.604 19.384 -9.553 1.00 94.12 188 ALA A N 1
ATOM 1289 C CA . ALA A 1 188 ? -1.652 19.580 -10.554 1.00 94.12 188 ALA A CA 1
ATOM 1290 C C . ALA A 1 188 ? -2.277 18.254 -11.022 1.00 94.12 188 ALA A C 1
ATOM 1292 O O . ALA A 1 188 ? -3.451 18.233 -11.387 1.00 94.12 188 ALA A O 1
ATOM 1293 N N . ALA A 1 189 ? -1.513 17.159 -10.977 1.00 91.62 189 ALA A N 1
ATOM 1294 C CA . ALA A 1 189 ? -1.985 15.800 -11.231 1.00 91.62 189 ALA A CA 1
ATOM 1295 C C . ALA A 1 189 ? -2.594 15.120 -9.985 1.00 91.62 189 ALA A C 1
ATOM 1297 O O . ALA A 1 189 ? -2.945 13.943 -10.039 1.00 91.62 189 ALA A O 1
ATOM 1298 N N . GLY A 1 190 ? -2.723 15.848 -8.869 1.00 95.12 190 GLY A N 1
ATOM 1299 C CA . GLY A 1 190 ? -3.259 15.342 -7.603 1.00 95.12 190 GLY A CA 1
ATOM 1300 C C . GLY A 1 190 ? -2.255 14.579 -6.737 1.00 95.12 190 GLY A C 1
ATOM 1301 O O . GLY A 1 190 ? -2.636 14.127 -5.662 1.00 95.12 190 GLY A O 1
ATOM 1302 N N . GLY A 1 191 ? -0.999 14.468 -7.176 1.00 95.75 191 GLY A N 1
ATOM 1303 C CA . GLY A 1 191 ? 0.029 13.697 -6.488 1.00 95.75 191 GLY A CA 1
ATOM 1304 C C . GLY A 1 191 ? 0.757 14.444 -5.374 1.00 95.75 191 GLY A C 1
ATOM 1305 O O . GLY A 1 191 ? 0.651 15.666 -5.211 1.00 95.75 191 GLY A O 1
ATOM 1306 N N . THR A 1 192 ? 1.569 13.686 -4.640 1.00 96.62 192 THR A N 1
ATOM 1307 C CA . THR A 1 192 ? 2.479 14.187 -3.604 1.00 96.62 192 THR A CA 1
ATOM 1308 C C . THR A 1 192 ? 3.914 14.198 -4.124 1.00 96.62 192 THR A C 1
ATOM 1310 O O . THR A 1 192 ? 4.387 13.231 -4.713 1.00 96.62 192 THR A O 1
ATOM 1313 N N . PHE A 1 193 ? 4.620 15.316 -3.934 1.00 96.50 193 PHE A N 1
ATOM 1314 C CA . PHE A 1 193 ? 5.983 15.496 -4.436 1.00 96.50 193 PHE A CA 1
ATOM 1315 C C . PHE A 1 193 ? 7.027 15.314 -3.333 1.00 96.50 193 PHE A C 1
ATOM 1317 O O . PHE A 1 193 ? 6.916 15.922 -2.265 1.00 96.50 193 PHE A O 1
ATOM 1324 N N . SER A 1 194 ? 8.090 14.568 -3.625 1.00 96.25 194 SER A N 1
ATOM 1325 C CA . SER A 1 194 ? 9.242 14.390 -2.740 1.00 96.25 194 SER A CA 1
ATOM 1326 C C . SER A 1 194 ? 10.548 14.201 -3.523 1.00 96.25 194 SER A C 1
ATOM 1328 O O . SER A 1 194 ? 10.551 14.003 -4.739 1.00 96.25 194 SER A O 1
ATOM 1330 N N . THR A 1 195 ? 11.686 14.283 -2.827 1.00 95.69 195 THR A N 1
ATOM 1331 C CA . THR A 1 195 ? 12.988 13.900 -3.393 1.00 95.69 195 THR A CA 1
ATOM 1332 C C . THR A 1 195 ? 13.320 12.478 -2.951 1.00 95.69 195 THR A C 1
ATOM 1334 O O . THR A 1 195 ? 13.818 12.291 -1.841 1.00 95.69 195 THR A O 1
ATOM 1337 N N . ALA A 1 196 ? 13.037 11.489 -3.797 1.00 94.38 196 ALA A N 1
ATOM 1338 C CA . ALA A 1 196 ? 13.092 10.070 -3.439 1.00 94.38 196 ALA A CA 1
ATOM 1339 C C . ALA A 1 196 ? 13.326 9.165 -4.665 1.00 94.38 196 ALA A C 1
ATOM 1341 O O . ALA A 1 196 ? 13.478 9.636 -5.798 1.00 94.38 196 ALA A O 1
ATOM 1342 N N . VAL A 1 197 ? 13.395 7.853 -4.451 1.00 92.94 197 VAL A N 1
ATOM 1343 C CA . VAL A 1 197 ? 13.372 6.840 -5.509 1.00 92.94 197 VAL A CA 1
ATOM 1344 C C . VAL A 1 197 ? 11.938 6.346 -5.683 1.00 92.94 197 VAL A C 1
ATOM 1346 O O . VAL A 1 197 ? 11.303 5.910 -4.728 1.00 92.94 197 VAL A O 1
ATOM 1349 N N . CYS A 1 198 ? 11.434 6.352 -6.917 1.00 94.94 198 CYS A N 1
ATOM 1350 C CA . CYS A 1 198 ? 10.201 5.639 -7.230 1.00 94.94 198 CYS A CA 1
ATOM 1351 C C . CYS A 1 198 ? 10.473 4.126 -7.177 1.00 94.94 198 CYS A C 1
ATOM 1353 O O . CYS A 1 198 ? 11.311 3.591 -7.918 1.00 94.94 198 CYS A O 1
ATOM 1355 N N . THR A 1 199 ? 9.791 3.433 -6.270 1.00 91.38 199 THR A N 1
ATOM 1356 C CA . THR A 1 199 ? 9.963 1.997 -6.010 1.00 91.38 199 THR A CA 1
ATOM 1357 C C . THR A 1 199 ? 8.971 1.144 -6.807 1.00 91.38 199 THR A C 1
ATOM 1359 O O . THR A 1 199 ? 7.912 1.640 -7.192 1.00 91.38 199 THR A O 1
ATOM 1362 N N . PRO A 1 200 ? 9.261 -0.153 -7.034 1.00 89.31 200 PRO A N 1
ATOM 1363 C CA . PRO A 1 200 ? 8.331 -1.073 -7.701 1.00 89.31 200 PRO A CA 1
ATOM 1364 C C . PRO A 1 200 ? 6.947 -1.153 -7.044 1.00 89.31 200 PRO A C 1
ATOM 1366 O O . PRO A 1 200 ? 5.960 -1.427 -7.718 1.00 89.31 200 PRO A O 1
ATOM 1369 N N . SER A 1 201 ? 6.865 -0.876 -5.741 1.00 85.38 201 SER A N 1
ATOM 1370 C CA . SER A 1 201 ? 5.611 -0.828 -4.982 1.00 85.38 201 SER A CA 1
ATOM 1371 C C . SER A 1 201 ? 4.777 0.428 -5.258 1.00 85.38 201 SER A C 1
ATOM 1373 O O . SER A 1 201 ? 3.715 0.586 -4.665 1.00 85.38 201 SER A O 1
ATOM 1375 N N . GLY A 1 202 ? 5.243 1.325 -6.133 1.00 88.62 202 GLY A N 1
ATOM 1376 C CA . GLY A 1 202 ? 4.558 2.572 -6.451 1.00 88.62 202 GLY A CA 1
ATOM 1377 C C . GLY A 1 202 ? 4.743 3.663 -5.397 1.00 88.62 202 GLY A C 1
ATOM 1378 O O . GLY A 1 202 ? 3.950 4.586 -5.372 1.00 88.62 202 GLY A O 1
ATOM 1379 N N . LEU A 1 203 ? 5.759 3.571 -4.534 1.00 90.75 203 LEU A N 1
ATOM 1380 C CA . LEU A 1 203 ? 6.018 4.562 -3.483 1.00 90.75 203 LEU A CA 1
ATOM 1381 C C . LEU A 1 203 ? 7.294 5.358 -3.743 1.00 90.75 203 LEU A C 1
ATOM 1383 O O . LEU A 1 203 ? 8.266 4.800 -4.264 1.00 90.75 203 LEU A O 1
ATOM 1387 N N . CYS A 1 204 ? 7.313 6.614 -3.299 1.00 93.81 204 CYS A N 1
ATOM 1388 C CA . CYS A 1 204 ? 8.505 7.455 -3.260 1.00 93.81 204 CYS A CA 1
ATOM 1389 C C . CYS A 1 204 ? 9.286 7.246 -1.946 1.00 93.81 204 CYS A C 1
ATOM 1391 O O . CYS A 1 204 ? 8.924 7.817 -0.917 1.00 93.81 204 CYS A O 1
ATOM 1393 N N . LEU A 1 205 ? 10.361 6.439 -1.971 1.00 91.12 205 LEU A N 1
ATOM 1394 C CA . LEU A 1 205 ? 11.175 6.070 -0.791 1.00 91.12 205 LEU A CA 1
ATOM 1395 C C . LEU A 1 205 ? 12.675 6.369 -0.937 1.00 91.12 205 LEU A C 1
ATOM 1397 O O . LEU A 1 205 ? 13.188 6.393 -2.079 1.00 91.12 205 LEU A O 1
#

Secondary structure (DSSP, 8-state):
-------------------------HHHHHHHHHHHHHHHHHHHHHHHHHTTT----HHHHHHHHHHHHHHHHHHHTSTT-SS-SHHHHHHHHHHHHHHHHHHHHHHSPPS-EEEEETTTEEEEESSHHHHHSTTT--EEPPTT-EE-TTS-EESSSPPPEEEEEEEEETTEEEEEEEES--HHHHHHTTPEEEEEPBPTTS-B-

Foldseek 3Di:
DDDDDDDDDPPDDDPPPDPPPPDDAQLVVQLVVLLVVLLVQLLVQVVVCVVVVHDRDVVSNVVSLVSSVVSLVVSVVDPRDPDHDDVVSVVSSVVSVVVSVLVCLVVPPQDWFWWQAPPQKIATDNDQVRSCDPPRVTGTDDPCFFQAQQHDTHHDDHQWHWKWAQFDDPNDTAGMMHHPDDQVNSVVRVTHIDGATQDSSSDGD

Radius of gyration: 25.93 Å; chains: 1; bounding box: 43×91×61 Å

pLDDT: mean 87.88, std 14.24, range [35.53, 97.81]

Sequence (205 aa):
MGKRIVVAIAFSGLWLAAPAVAQESKCLSSQLKASGAYAEALTRCESKAAAKGEEVDPICVAKAVEKIAKAFEKAEAKEDCVASGAPVADAVDSRIEDMVVDLNKILNPPPVICCSVPGSTCLYAADAAACAAAPLSGTPGAEGSVCTGDGSCAPPPAAPGSCCEDFTSGGVDFGCANGSFDASACQAAGGTFSTAVCTPSGLCL